Protein AF-L8GXM4-F1 (afdb_monomer)

Organism: Acanthamoeba castellanii (strain ATCC 30010 / Neff) (NCBI:txid1257118)

pLDDT: mean 74.17, std 19.23, range [35.44, 97.94]

Sequence (214 aa):
MSKREDEQHLASSVPEAAALYGDEQPDSLFYEEPRVNVHHIDDAARAAVQRHYLTLIEPYHGEASVLDLMSSWTSHLPDDLKVKRLVGVGMNEEELRANPLLTERRVLDLNQEQVELPFDNDSFDVVLCSVSVDYLTRPMGVFKEVHRLQQPMLPEKVIDIWLHISDRERVYLVGSYFHYTPGFAPPESLDISPHPGETDPMYVVQARKVPYCP

Radius of gyration: 21.16 Å; Cα contacts (8 Å, |Δi|>4): 257; chains: 1; bounding box: 55×52×53 Å

Solvent-accessible surface area (backbone atoms only — not comparable to full-atom values): 13646 Å² total; per-residue (Å²): 143,69,97,74,70,77,80,75,73,80,82,80,74,78,74,82,76,79,76,77,75,82,72,94,67,62,64,71,66,74,37,62,69,70,63,69,95,65,74,95,62,55,73,66,48,43,52,44,52,26,56,52,51,43,73,71,46,56,84,45,75,35,62,33,28,33,36,32,43,64,28,42,38,58,83,59,63,67,96,81,68,64,51,66,38,32,36,31,33,13,70,34,64,67,17,41,67,62,17,85,76,51,75,40,77,43,73,51,74,61,65,47,98,74,51,80,74,102,63,57,70,47,63,22,69,43,82,47,69,69,98,44,74,87,74,52,84,44,54,70,49,48,55,51,46,50,59,47,27,40,39,70,69,71,68,94,80,67,60,72,68,67,80,76,47,55,75,73,51,48,52,51,52,55,48,47,54,57,71,78,37,92,88,83,86,85,92,89,81,48,79,62,41,53,64,78,89,81,44,68,82,39,74,53,87,84,84,80,72,73,75,88,80,131

Nearest PDB structures (foldseek):
  8ys9-assembly1_A  TM=6.139E-01  e=3.234E-05  Rubellimicrobium thermophilum DSM 16684
  8ys9-assembly2_B  TM=5.666E-01  e=2.661E-05  Rubellimicrobium thermophilum DSM 16684
  3cc8-assembly1_A-2  TM=7.319E-01  e=7.811E-04  Bacillus cereus ATCC 10987
  2zzm-assembly1_A  TM=5.415E-01  e=1.164E-01  Methanocaldococcus jannaschii
  3g2g-assembly3_D  TM=5.406E-01  e=3.292E-01  Homo sapiens

Structure (mmCIF, N/CA/C/O backbone):
data_AF-L8GXM4-F1
#
_entry.id   AF-L8GXM4-F1
#
loop_
_atom_site.group_PDB
_atom_site.id
_atom_site.type_symbol
_atom_site.label_atom_id
_atom_site.label_alt_id
_atom_site.label_comp_id
_atom_site.label_asym_id
_atom_site.label_entity_id
_atom_site.label_seq_id
_atom_site.pdbx_PDB_ins_code
_atom_site.Cartn_x
_atom_site.Cartn_y
_atom_site.Cartn_z
_atom_site.occupancy
_atom_site.B_iso_or_equiv
_atom_site.auth_seq_id
_atom_site.auth_comp_id
_atom_site.auth_asym_id
_atom_site.auth_atom_id
_atom_site.pdbx_PDB_model_num
ATOM 1 N N . MET A 1 1 ? -5.095 -38.402 33.298 1.00 39.19 1 MET A N 1
ATOM 2 C CA . MET A 1 1 ? -3.729 -38.421 32.731 1.00 39.19 1 MET A CA 1
ATOM 3 C C . MET A 1 1 ? -3.890 -38.689 31.239 1.00 39.19 1 MET A C 1
ATOM 5 O O . MET A 1 1 ? -4.011 -39.836 30.855 1.00 39.19 1 MET A O 1
ATOM 9 N N . SER A 1 2 ? -4.395 -37.746 30.446 1.00 40.22 2 SER A N 1
ATOM 10 C CA . SER A 1 2 ? -3.873 -36.446 29.984 1.00 40.22 2 SER A CA 1
ATOM 11 C C . SER A 1 2 ? -3.433 -36.598 28.526 1.00 40.22 2 SER A C 1
ATOM 13 O O . SER A 1 2 ? -2.262 -36.764 28.231 1.00 40.22 2 SER A O 1
ATOM 15 N N . LYS A 1 3 ? -4.403 -36.519 27.607 1.00 36.28 3 LYS A N 1
ATOM 16 C CA . LYS A 1 3 ? -4.188 -36.335 26.159 1.00 36.28 3 LYS A CA 1
ATOM 17 C C . LYS A 1 3 ? -3.643 -34.923 25.830 1.00 36.28 3 LYS A C 1
ATOM 19 O O . LYS A 1 3 ? -3.989 -34.364 24.802 1.00 36.28 3 LYS A O 1
ATOM 24 N N . ARG A 1 4 ? -2.873 -34.309 26.739 1.00 41.22 4 ARG A N 1
ATOM 25 C CA . ARG A 1 4 ? -2.318 -32.947 26.603 1.00 41.22 4 ARG A CA 1
ATOM 26 C C . ARG A 1 4 ? -0.807 -32.924 26.350 1.00 41.22 4 ARG A C 1
ATOM 28 O O . ARG A 1 4 ? -0.244 -31.842 26.305 1.00 41.22 4 ARG A O 1
ATOM 35 N N . GLU A 1 5 ? -0.153 -34.075 26.208 1.00 39.84 5 GLU A N 1
ATOM 36 C CA . GLU A 1 5 ? 1.315 -34.131 26.089 1.00 39.84 5 GLU A CA 1
ATOM 37 C C . GLU A 1 5 ? 1.817 -34.315 24.644 1.00 39.84 5 GLU A C 1
ATOM 39 O O . GLU A 1 5 ? 2.971 -34.008 24.373 1.00 39.84 5 GLU A O 1
ATOM 44 N N . ASP A 1 6 ? 0.952 -34.675 23.687 1.00 38.19 6 ASP A N 1
ATOM 45 C CA . ASP A 1 6 ? 1.370 -34.918 22.292 1.00 38.19 6 ASP A CA 1
ATOM 46 C C . ASP A 1 6 ? 1.207 -33.707 21.346 1.00 38.19 6 ASP A C 1
ATOM 48 O O . ASP A 1 6 ? 1.707 -33.729 20.224 1.00 38.19 6 ASP A O 1
ATOM 52 N N . GLU A 1 7 ? 0.574 -32.611 21.780 1.00 36.31 7 GLU A N 1
ATOM 53 C CA . GLU A 1 7 ? 0.442 -31.379 20.969 1.00 36.31 7 GLU A CA 1
ATOM 54 C C . GLU A 1 7 ? 1.617 -30.399 21.147 1.00 36.31 7 GLU A C 1
ATOM 56 O O . GLU A 1 7 ? 1.680 -29.374 20.472 1.00 36.31 7 GLU A O 1
ATOM 61 N N . GLN A 1 8 ? 2.584 -30.711 22.017 1.00 41.41 8 GLN A N 1
ATOM 62 C CA . GLN A 1 8 ? 3.730 -29.836 22.297 1.00 41.41 8 GLN A CA 1
ATOM 63 C C . GLN A 1 8 ? 4.990 -30.142 21.476 1.00 41.41 8 GLN A C 1
ATOM 65 O O . GLN A 1 8 ? 5.961 -29.397 21.574 1.00 41.41 8 GLN A O 1
ATOM 70 N N . HIS A 1 9 ? 4.980 -31.176 20.626 1.00 36.66 9 HIS A N 1
ATOM 71 C CA . HIS A 1 9 ? 6.182 -31.608 19.901 1.00 36.66 9 HIS A CA 1
ATOM 72 C C . HIS A 1 9 ? 6.177 -31.380 18.380 1.00 36.66 9 HIS A C 1
ATOM 74 O O . HIS A 1 9 ? 7.153 -31.728 17.720 1.00 36.66 9 HIS A O 1
ATOM 80 N N . LEU A 1 10 ? 5.147 -30.735 17.818 1.00 35.44 10 LEU A N 1
ATOM 81 C CA . LEU A 1 10 ? 5.078 -30.408 16.381 1.00 35.44 10 LEU A CA 1
ATOM 82 C C . LEU A 1 10 ? 5.336 -28.919 16.069 1.00 35.44 10 LEU A C 1
ATOM 84 O O . LEU A 1 10 ? 5.093 -28.462 14.959 1.00 35.44 10 LEU A O 1
ATOM 88 N N . ALA A 1 11 ? 5.861 -28.158 17.033 1.00 38.44 11 ALA A N 1
ATOM 89 C CA . ALA A 1 11 ? 6.252 -26.756 16.851 1.00 38.44 11 ALA A CA 1
ATOM 90 C C . ALA A 1 11 ? 7.770 -26.560 16.634 1.00 38.44 11 ALA A C 1
ATOM 92 O O . ALA A 1 11 ? 8.256 -25.437 16.723 1.00 38.44 11 ALA A O 1
ATOM 93 N N . SER A 1 12 ? 8.540 -27.624 16.369 1.00 47.09 12 SER A N 1
ATOM 94 C CA . SER A 1 12 ? 10.011 -27.551 16.292 1.00 47.09 12 SER A CA 1
ATOM 95 C C . SER A 1 12 ? 10.602 -28.161 15.016 1.00 47.09 12 SER A C 1
ATOM 97 O O . SER A 1 12 ? 11.452 -29.048 15.074 1.00 47.09 12 SER A O 1
ATOM 99 N N . SER A 1 13 ? 10.157 -27.716 13.845 1.00 42.72 13 SER A N 1
ATOM 100 C CA . SER A 1 13 ? 10.947 -27.905 12.616 1.00 42.72 13 SER A CA 1
ATOM 101 C C . SER A 1 13 ? 10.529 -26.940 11.509 1.00 42.72 13 SER A C 1
ATOM 103 O O . SER A 1 13 ? 10.257 -27.339 10.382 1.00 42.72 13 SER A O 1
ATOM 105 N N . VAL A 1 14 ? 10.524 -25.641 11.815 1.00 35.97 14 VAL A N 1
ATOM 106 C CA . VAL A 1 14 ? 10.907 -24.683 10.773 1.00 35.97 14 VAL A CA 1
ATOM 107 C C . VAL A 1 14 ? 12.425 -24.827 10.666 1.00 35.97 14 VAL A C 1
ATOM 109 O O . VAL A 1 14 ? 13.100 -24.608 11.674 1.00 35.97 14 VAL A O 1
ATOM 112 N N . PRO A 1 15 ? 12.977 -25.288 9.53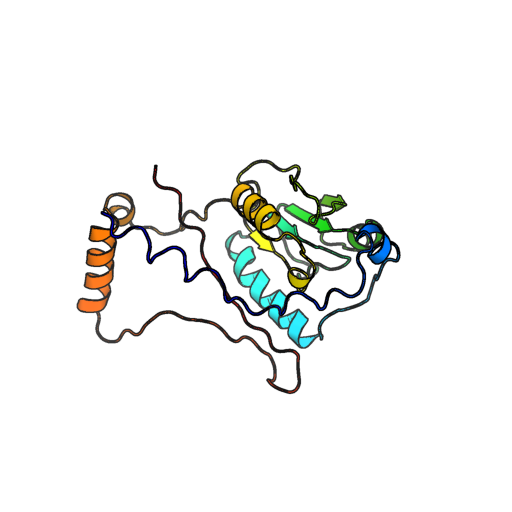0 1.00 36.88 15 PRO A N 1
ATOM 113 C CA . PRO A 1 15 ? 14.417 -25.362 9.367 1.00 36.88 15 PRO A CA 1
ATOM 114 C C . PRO A 1 15 ? 15.020 -23.988 9.632 1.00 36.88 15 PRO A C 1
ATOM 116 O O . PRO A 1 15 ? 14.421 -22.966 9.304 1.00 36.88 15 PRO A O 1
ATOM 119 N N . GLU A 1 16 ? 16.210 -24.005 10.212 1.00 39.69 16 GLU A N 1
ATOM 120 C CA . GLU A 1 16 ? 17.106 -22.902 10.560 1.00 39.69 16 GLU A CA 1
ATOM 121 C C . GLU A 1 16 ? 17.579 -22.109 9.315 1.00 39.69 16 GLU A C 1
ATOM 123 O O . GLU A 1 16 ? 18.751 -21.804 9.142 1.00 39.69 16 GLU A O 1
ATOM 128 N N . ALA A 1 17 ? 16.662 -21.783 8.403 1.00 36.25 17 ALA A N 1
ATOM 129 C CA . ALA A 1 17 ? 16.881 -20.955 7.223 1.00 36.25 17 ALA A CA 1
ATOM 130 C C . ALA A 1 17 ? 16.849 -19.449 7.553 1.0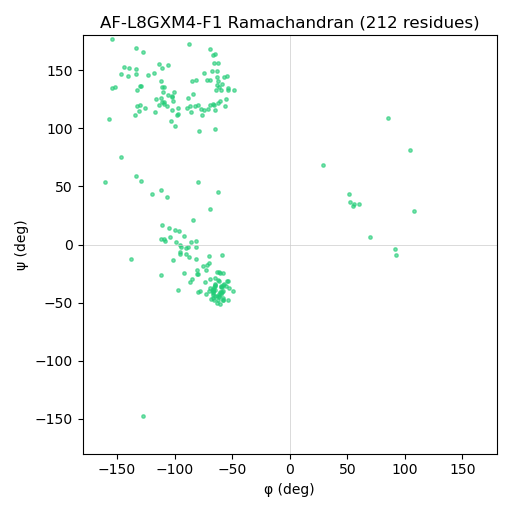0 36.25 17 ALA A C 1
ATOM 132 O O . ALA A 1 17 ? 16.981 -18.621 6.660 1.00 36.25 17 ALA A O 1
ATOM 133 N N . ALA A 1 18 ? 16.698 -19.088 8.833 1.00 39.88 18 ALA A N 1
ATOM 134 C CA . ALA A 1 18 ? 16.702 -17.707 9.318 1.00 39.88 18 ALA A CA 1
ATOM 135 C C . ALA A 1 18 ? 18.115 -17.150 9.608 1.00 39.88 18 ALA A C 1
ATOM 137 O O . ALA A 1 18 ? 18.239 -16.017 10.056 1.00 39.88 18 ALA A O 1
ATOM 138 N N . ALA A 1 19 ? 19.184 -17.917 9.362 1.00 38.88 19 ALA A N 1
ATOM 139 C CA . ALA A 1 19 ? 20.562 -17.544 9.705 1.00 38.88 19 ALA A CA 1
ATOM 140 C C . ALA A 1 19 ? 21.426 -17.148 8.489 1.00 38.88 19 ALA A C 1
ATOM 142 O O . ALA A 1 19 ? 22.601 -17.500 8.409 1.00 38.88 19 ALA A O 1
ATOM 143 N N . LEU A 1 20 ? 20.857 -16.398 7.543 1.00 40.94 20 LEU A N 1
ATOM 144 C CA . LEU A 1 20 ? 21.626 -15.638 6.547 1.00 40.94 20 LEU A CA 1
ATOM 145 C C . LEU A 1 20 ? 21.312 -14.140 6.665 1.00 40.94 20 LEU A C 1
ATOM 147 O O . LEU A 1 20 ? 21.122 -13.454 5.668 1.00 40.94 20 LEU A O 1
ATOM 151 N N . TYR A 1 21 ? 21.251 -13.628 7.895 1.00 47.50 21 TYR A N 1
ATOM 152 C CA . TYR A 1 21 ? 21.344 -12.190 8.133 1.00 47.50 21 TYR A CA 1
ATOM 153 C C . TYR A 1 21 ? 22.817 -11.789 8.041 1.00 47.50 21 TYR A C 1
ATOM 155 O O . TYR A 1 21 ? 23.602 -11.990 8.966 1.00 47.50 21 TYR A O 1
ATOM 163 N N . GLY A 1 22 ? 23.209 -11.288 6.872 1.00 45.66 22 GLY A N 1
ATOM 164 C CA . GLY A 1 22 ? 24.396 -10.458 6.753 1.00 45.66 22 GLY A CA 1
ATOM 165 C C . GLY A 1 22 ? 24.052 -9.063 7.263 1.00 45.66 22 GLY A C 1
ATOM 166 O O . GLY A 1 22 ? 23.226 -8.399 6.653 1.00 45.66 22 GLY A O 1
ATOM 167 N N . ASP A 1 23 ? 24.724 -8.661 8.341 1.00 51.78 23 ASP A N 1
ATOM 168 C CA . ASP A 1 23 ? 24.712 -7.343 8.997 1.00 51.78 23 ASP A CA 1
ATOM 169 C C . ASP A 1 23 ? 23.587 -7.090 10.027 1.00 51.78 23 ASP A C 1
ATOM 171 O O . ASP A 1 23 ? 22.421 -6.910 9.698 1.00 51.78 23 ASP A O 1
ATOM 175 N N . GLU A 1 24 ? 23.967 -7.034 11.311 1.00 59.75 24 GLU A N 1
ATOM 176 C CA . GLU A 1 24 ? 23.117 -6.636 12.455 1.00 59.75 24 GLU A CA 1
ATOM 177 C C . GLU A 1 24 ? 23.066 -5.102 12.633 1.00 59.75 24 GLU A C 1
ATOM 179 O O . GLU A 1 24 ? 22.823 -4.595 13.733 1.00 59.75 24 GLU A O 1
ATOM 184 N N . GLN A 1 25 ? 23.377 -4.331 11.587 1.00 65.81 25 GLN A N 1
ATOM 185 C CA . GLN A 1 25 ? 23.401 -2.875 11.700 1.00 65.81 25 GLN A CA 1
ATOM 186 C C . GLN A 1 25 ? 21.988 -2.285 11.743 1.00 65.81 25 GLN A C 1
ATOM 188 O O . GLN A 1 25 ? 21.084 -2.823 11.108 1.00 65.81 25 GLN A O 1
ATOM 193 N N . PRO A 1 26 ? 21.784 -1.168 12.470 1.00 74.56 26 PRO A N 1
ATOM 194 C CA . PRO A 1 26 ? 20.516 -0.450 12.453 1.00 74.56 26 PRO A CA 1
ATOM 195 C C . PRO A 1 26 ? 20.087 -0.089 11.028 1.00 74.56 26 PRO A C 1
ATOM 197 O O . PRO A 1 26 ? 20.879 0.485 10.278 1.00 74.56 26 PRO A O 1
ATOM 200 N N . ASP A 1 27 ? 18.815 -0.319 10.692 1.00 75.56 27 ASP A N 1
ATOM 201 C CA . ASP A 1 27 ? 18.253 0.002 9.372 1.00 75.56 27 ASP A CA 1
ATOM 202 C C . ASP A 1 27 ? 18.488 1.471 8.983 1.00 75.56 27 ASP A C 1
ATOM 204 O O . ASP A 1 27 ? 18.702 1.789 7.815 1.00 75.56 27 ASP A O 1
ATOM 208 N N . SER A 1 28 ? 18.524 2.378 9.967 1.00 75.38 28 SER A N 1
ATOM 209 C CA . SER A 1 28 ? 18.830 3.797 9.755 1.00 75.38 28 SER A CA 1
ATOM 210 C C . SER A 1 28 ? 20.155 4.042 9.026 1.00 75.38 28 SER A C 1
ATOM 212 O O . SER A 1 28 ? 20.263 5.030 8.311 1.00 75.38 28 SER A O 1
ATOM 214 N N . LEU A 1 29 ? 21.154 3.170 9.213 1.00 72.44 29 LEU A N 1
ATOM 215 C CA . LEU A 1 29 ? 22.441 3.257 8.517 1.00 72.44 29 LEU A CA 1
ATOM 216 C C . LEU A 1 29 ? 22.335 2.740 7.081 1.00 72.44 29 LEU A C 1
ATOM 218 O O . LEU A 1 29 ? 22.885 3.341 6.164 1.00 72.44 29 LEU A O 1
ATOM 222 N N . PHE A 1 30 ? 21.586 1.658 6.859 1.00 76.12 30 PHE A N 1
ATOM 223 C CA . PHE A 1 30 ? 21.373 1.116 5.516 1.00 76.12 30 PHE A CA 1
ATOM 224 C C . PHE A 1 30 ? 20.592 2.082 4.609 1.00 76.12 30 PHE A C 1
ATOM 226 O O . PHE A 1 30 ? 20.864 2.163 3.409 1.00 76.12 30 PHE A O 1
ATOM 233 N N . TYR A 1 31 ? 19.643 2.823 5.189 1.00 78.06 31 TYR A N 1
ATOM 234 C CA . TYR A 1 31 ? 18.805 3.806 4.498 1.00 78.06 31 TYR A CA 1
ATOM 235 C C . TYR A 1 31 ? 19.325 5.252 4.601 1.00 78.06 31 TYR A C 1
ATOM 237 O O . TYR A 1 31 ? 18.594 6.176 4.244 1.00 78.06 31 TYR A O 1
ATOM 245 N N . GLU A 1 32 ? 20.559 5.474 5.072 1.00 77.00 32 GLU A N 1
ATOM 246 C CA . GLU A 1 32 ? 21.156 6.817 5.163 1.00 77.00 32 GLU A CA 1
ATOM 247 C C . GLU A 1 32 ? 21.357 7.433 3.770 1.00 77.00 32 GLU A C 1
ATOM 249 O O . GLU A 1 32 ? 21.003 8.591 3.537 1.00 77.00 32 GLU A O 1
ATOM 254 N N . GLU A 1 33 ? 21.863 6.644 2.818 1.00 75.44 33 GLU A N 1
ATOM 255 C CA . GLU A 1 33 ? 22.046 7.085 1.436 1.00 75.44 33 GLU A CA 1
ATOM 256 C C . GLU A 1 33 ? 20.767 6.865 0.603 1.00 75.44 33 GLU A C 1
ATOM 258 O O . GLU A 1 33 ? 20.333 5.722 0.425 1.00 75.44 33 GLU A O 1
ATOM 263 N N . PRO A 1 34 ? 20.164 7.932 0.047 1.00 78.56 34 PRO A N 1
ATOM 264 C CA . PRO A 1 34 ? 18.942 7.833 -0.742 1.00 78.56 34 PRO A CA 1
ATOM 265 C C . PRO A 1 34 ? 19.199 7.194 -2.112 1.00 78.56 34 PRO A C 1
ATOM 267 O O . PRO A 1 34 ? 20.171 7.503 -2.804 1.00 78.56 34 PRO A O 1
ATOM 270 N N . ARG A 1 35 ? 18.262 6.366 -2.570 1.00 83.38 35 ARG A N 1
ATOM 271 C CA . ARG A 1 35 ? 18.300 5.650 -3.855 1.00 83.38 35 ARG A CA 1
ATOM 272 C C . ARG A 1 35 ? 17.231 6.162 -4.817 1.00 83.38 35 ARG A C 1
ATOM 274 O O . ARG A 1 35 ? 16.508 5.403 -5.461 1.00 83.38 35 ARG A O 1
ATOM 281 N N . VAL A 1 36 ? 17.134 7.483 -4.940 1.00 75.75 36 VAL A N 1
ATOM 282 C CA . VAL A 1 36 ? 16.208 8.131 -5.880 1.00 75.75 36 VAL A CA 1
ATOM 283 C C . VAL A 1 36 ? 16.549 7.721 -7.319 1.00 75.75 36 VAL A C 1
ATOM 285 O O . VAL A 1 36 ? 17.713 7.728 -7.714 1.00 75.75 36 VAL A O 1
ATOM 288 N N . ASN A 1 37 ? 15.528 7.397 -8.117 1.00 78.50 37 ASN A N 1
ATOM 289 C CA . ASN A 1 37 ? 15.628 6.863 -9.487 1.00 78.50 37 ASN A CA 1
ATOM 290 C C . ASN A 1 37 ? 16.163 5.427 -9.610 1.00 78.50 37 ASN A C 1
ATOM 292 O O . ASN A 1 37 ? 16.368 4.951 -10.727 1.00 78.50 37 ASN A O 1
ATOM 296 N N . VAL A 1 38 ? 16.370 4.715 -8.500 1.00 77.62 38 VAL A N 1
ATOM 297 C CA . VAL A 1 38 ? 16.695 3.286 -8.542 1.00 77.62 38 VAL A CA 1
ATOM 298 C C . VAL A 1 38 ? 15.400 2.482 -8.533 1.00 77.62 38 VAL A C 1
ATOM 300 O O . VAL A 1 38 ? 14.554 2.656 -7.658 1.00 77.62 38 VAL A O 1
ATOM 303 N N . HIS A 1 39 ? 15.244 1.599 -9.516 1.00 75.56 39 HIS A N 1
ATOM 304 C CA . HIS A 1 39 ? 14.158 0.625 -9.563 1.00 75.56 39 HIS A CA 1
ATOM 305 C C . HIS A 1 39 ? 14.663 -0.744 -9.107 1.00 75.56 39 HIS A C 1
ATOM 307 O O . HIS A 1 39 ? 15.691 -1.214 -9.588 1.00 75.56 39 HIS A O 1
ATOM 313 N N . HIS A 1 40 ? 13.928 -1.375 -8.190 1.00 79.88 40 HIS A N 1
ATOM 314 C CA . HIS A 1 40 ? 14.259 -2.697 -7.639 1.00 79.88 40 HIS A CA 1
ATOM 315 C C . HIS A 1 40 ? 13.651 -3.865 -8.425 1.00 79.88 40 HIS A C 1
ATOM 317 O O . HIS A 1 40 ? 13.986 -5.013 -8.161 1.00 79.88 40 HIS A O 1
ATOM 323 N N . ILE A 1 41 ? 12.777 -3.563 -9.385 1.00 79.38 41 ILE A N 1
ATOM 324 C CA . ILE A 1 41 ? 12.108 -4.513 -10.277 1.00 79.38 41 ILE A CA 1
ATOM 325 C C . ILE A 1 41 ? 12.059 -3.935 -11.692 1.00 79.38 41 ILE A C 1
ATOM 327 O O . ILE A 1 41 ? 12.033 -2.709 -11.860 1.00 79.38 41 ILE A O 1
ATOM 331 N N . ASP A 1 42 ? 12.041 -4.811 -12.698 1.00 79.25 42 ASP A N 1
ATOM 332 C CA . ASP A 1 42 ? 11.998 -4.414 -14.107 1.00 79.25 42 ASP A CA 1
ATOM 333 C C . ASP A 1 42 ? 10.695 -3.678 -14.498 1.00 79.25 42 ASP A C 1
ATOM 335 O O . ASP A 1 42 ? 9.684 -3.693 -13.788 1.00 79.25 42 ASP A O 1
ATOM 339 N N . ASP A 1 43 ? 10.700 -3.002 -15.649 1.00 82.50 43 ASP A N 1
ATOM 340 C CA . ASP A 1 43 ? 9.561 -2.193 -16.104 1.00 82.50 43 ASP A CA 1
ATOM 341 C C . ASP A 1 43 ? 8.279 -3.009 -16.344 1.00 82.50 43 ASP A C 1
ATOM 343 O O . ASP A 1 43 ? 7.171 -2.493 -16.153 1.00 82.50 43 ASP A O 1
ATOM 347 N N . ALA A 1 44 ? 8.396 -4.282 -16.729 1.00 77.69 44 ALA A N 1
ATOM 348 C CA . ALA A 1 44 ? 7.242 -5.147 -16.945 1.00 77.69 44 ALA A CA 1
ATOM 349 C C . ALA A 1 44 ? 6.598 -5.543 -15.608 1.00 77.69 44 ALA A C 1
ATOM 351 O O . ALA A 1 44 ? 5.369 -5.472 -15.476 1.00 77.69 44 ALA A O 1
ATOM 352 N N . ALA A 1 45 ? 7.414 -5.879 -14.606 1.00 75.94 45 ALA A N 1
ATOM 353 C CA . ALA A 1 45 ? 6.988 -6.135 -13.236 1.00 75.94 45 ALA A CA 1
ATOM 354 C C . ALA A 1 45 ? 6.332 -4.891 -12.620 1.00 75.94 45 ALA A C 1
ATOM 356 O O . ALA A 1 45 ? 5.234 -4.977 -12.067 1.00 75.94 45 ALA A O 1
ATOM 357 N N . ARG A 1 46 ? 6.924 -3.705 -12.814 1.00 86.12 46 ARG A N 1
ATOM 358 C CA . ARG A 1 46 ? 6.329 -2.428 -12.380 1.00 86.12 46 ARG A CA 1
ATOM 359 C C . ARG A 1 46 ? 4.956 -2.201 -13.002 1.00 86.12 46 ARG A C 1
ATOM 361 O O . ARG A 1 46 ? 4.014 -1.847 -12.298 1.00 86.12 46 ARG A O 1
ATOM 368 N N . ALA A 1 47 ? 4.820 -2.436 -14.307 1.00 85.44 47 ALA A N 1
ATOM 369 C CA . ALA A 1 47 ? 3.543 -2.294 -14.995 1.00 85.44 47 ALA A CA 1
ATOM 370 C C . ALA A 1 47 ? 2.496 -3.307 -14.496 1.00 85.44 47 ALA A C 1
ATOM 372 O O . ALA A 1 47 ? 1.305 -2.993 -14.459 1.00 85.44 47 ALA A O 1
ATOM 373 N N . ALA A 1 48 ? 2.913 -4.517 -14.111 1.00 82.25 48 ALA A N 1
ATOM 374 C CA . ALA A 1 48 ? 2.029 -5.525 -13.530 1.00 82.25 48 ALA A CA 1
ATOM 375 C C . ALA A 1 48 ? 1.530 -5.118 -12.134 1.00 82.25 48 ALA A C 1
ATOM 377 O O . ALA A 1 48 ? 0.320 -5.143 -11.903 1.00 82.25 48 ALA A O 1
ATOM 378 N N . VAL A 1 49 ? 2.431 -4.662 -11.254 1.00 86.12 49 VAL A N 1
ATOM 379 C CA . VAL A 1 49 ? 2.088 -4.127 -9.923 1.00 86.12 49 VAL A CA 1
ATOM 380 C C . VAL A 1 49 ? 1.122 -2.953 -10.053 1.00 86.12 49 VAL A C 1
ATOM 382 O O . VAL A 1 49 ? 0.061 -2.956 -9.431 1.00 86.12 49 VAL A O 1
ATOM 385 N N . GLN A 1 50 ? 1.424 -2.004 -10.941 1.00 91.88 50 GLN A N 1
ATOM 386 C CA . GLN A 1 50 ? 0.575 -0.840 -11.179 1.00 91.88 50 GLN A CA 1
ATOM 387 C C . GLN A 1 50 ? -0.842 -1.239 -11.611 1.00 91.88 50 GLN A C 1
ATOM 389 O O . GLN A 1 50 ? -1.822 -0.745 -11.056 1.00 91.88 50 GLN A O 1
ATOM 394 N N . ARG A 1 51 ? -0.973 -2.159 -12.581 1.00 89.19 51 ARG A N 1
ATOM 395 C CA . ARG A 1 51 ? -2.288 -2.663 -13.013 1.00 89.19 51 ARG A CA 1
ATOM 396 C C . ARG A 1 51 ? -3.041 -3.325 -11.865 1.00 89.19 51 ARG A C 1
ATOM 398 O O . ARG A 1 51 ? -4.241 -3.116 -11.742 1.00 89.19 51 ARG A O 1
ATOM 405 N N . HIS A 1 52 ? -2.357 -4.105 -11.031 1.00 85.62 52 HIS A N 1
ATOM 406 C CA . HIS A 1 52 ? -2.992 -4.762 -9.895 1.00 85.62 52 HIS A CA 1
ATOM 407 C C . HIS A 1 52 ? -3.484 -3.751 -8.852 1.00 85.62 52 HIS A C 1
ATOM 409 O O . HIS A 1 52 ? -4.646 -3.809 -8.453 1.00 85.62 52 HIS A O 1
ATOM 415 N N . TYR A 1 53 ? -2.655 -2.780 -8.467 1.00 91.25 53 TYR A N 1
ATOM 416 C CA . TYR A 1 53 ? -3.044 -1.736 -7.517 1.00 91.25 53 TYR A CA 1
ATOM 417 C C . TYR A 1 53 ? -4.236 -0.915 -8.001 1.00 91.25 53 TYR A C 1
ATOM 419 O O . TYR A 1 53 ? -5.124 -0.606 -7.206 1.00 91.25 53 TYR A O 1
ATOM 427 N N . LEU A 1 54 ? -4.330 -0.643 -9.305 1.00 89.69 54 LEU A N 1
ATOM 428 C CA . LEU A 1 54 ? -5.509 0.006 -9.876 1.00 89.69 54 LEU A CA 1
ATOM 429 C C . LEU A 1 54 ? -6.793 -0.793 -9.629 1.00 89.69 54 LEU A C 1
ATOM 431 O O . LEU A 1 54 ? -7.783 -0.202 -9.211 1.00 89.69 54 LEU A O 1
ATOM 435 N N . THR A 1 55 ? -6.774 -2.126 -9.746 1.00 86.94 55 THR A N 1
ATOM 436 C CA . THR A 1 55 ? -7.970 -2.944 -9.447 1.00 86.94 55 THR A CA 1
ATOM 437 C C . THR A 1 55 ? -8.453 -2.828 -7.998 1.00 86.94 55 THR A C 1
ATOM 439 O O . THR A 1 55 ? -9.627 -3.073 -7.723 1.00 86.94 55 THR A O 1
ATOM 442 N N . LEU A 1 56 ? -7.563 -2.447 -7.074 1.00 86.56 56 LEU A N 1
ATOM 443 C CA . LEU A 1 56 ? -7.882 -2.244 -5.660 1.00 86.56 56 LEU A CA 1
ATOM 444 C C . LEU A 1 56 ? -8.393 -0.824 -5.380 1.00 86.56 56 LEU A C 1
ATOM 446 O O . LEU A 1 56 ? -9.218 -0.642 -4.490 1.00 86.56 56 LEU A O 1
ATOM 450 N N . ILE A 1 57 ? -7.909 0.175 -6.124 1.00 90.44 57 ILE A N 1
ATOM 451 C CA . ILE A 1 57 ? -8.155 1.601 -5.856 1.00 90.44 57 ILE A CA 1
ATOM 452 C C . ILE A 1 57 ? -9.308 2.160 -6.701 1.00 90.44 57 ILE A C 1
ATOM 454 O O . ILE A 1 57 ? -10.109 2.948 -6.199 1.00 90.44 57 ILE A O 1
ATOM 458 N N . GLU A 1 58 ? -9.428 1.753 -7.966 1.00 88.38 58 GLU A N 1
ATOM 459 C CA . GLU A 1 58 ? -10.460 2.234 -8.898 1.00 88.38 58 GLU A CA 1
ATOM 460 C C . GLU A 1 58 ? -11.906 2.118 -8.377 1.00 88.38 58 GLU A C 1
ATOM 462 O O . GLU A 1 58 ? -12.672 3.057 -8.622 1.00 88.38 58 GLU A O 1
ATOM 467 N N . PRO A 1 59 ? -12.304 1.062 -7.629 1.00 88.31 59 PRO A N 1
ATOM 468 C CA . PRO A 1 59 ? -13.657 0.959 -7.073 1.00 88.31 59 PRO A CA 1
ATOM 469 C C . PRO A 1 59 ? -14.058 2.129 -6.165 1.00 88.31 59 PRO A C 1
ATOM 471 O O . PRO A 1 59 ? -15.235 2.441 -6.042 1.00 88.31 59 PRO A O 1
ATOM 474 N N . TYR A 1 60 ? -13.089 2.819 -5.563 1.00 86.81 60 TYR A N 1
ATOM 475 C CA . TYR A 1 60 ? -13.349 3.964 -4.692 1.00 86.81 60 TYR A CA 1
ATOM 476 C C . TYR A 1 60 ? -13.582 5.270 -5.459 1.00 86.81 60 TYR A C 1
ATOM 478 O O . TYR A 1 60 ? -13.827 6.302 -4.840 1.00 86.81 60 TYR A O 1
ATOM 486 N N . HIS A 1 61 ? -13.481 5.266 -6.793 1.00 89.56 61 HIS A N 1
ATOM 487 C CA . HIS A 1 61 ? -13.799 6.413 -7.652 1.00 89.56 61 HIS A CA 1
ATOM 488 C C . HIS A 1 61 ? -13.098 7.726 -7.255 1.00 89.56 61 HIS A C 1
ATOM 490 O O . HIS A 1 61 ? -13.664 8.810 -7.376 1.00 89.56 61 HIS A O 1
ATOM 496 N N . GLY A 1 62 ? -11.847 7.627 -6.800 1.00 90.38 62 GLY A N 1
ATOM 497 C CA . GLY A 1 62 ? -11.049 8.775 -6.369 1.00 90.38 62 GLY A CA 1
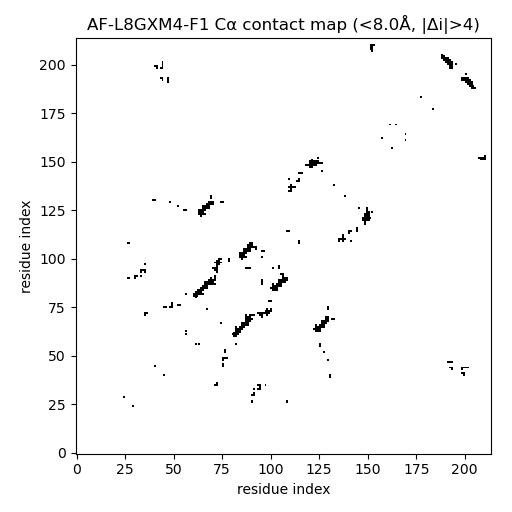ATOM 498 C C . GLY A 1 62 ? -11.154 9.121 -4.886 1.00 90.38 62 GLY A C 1
ATOM 499 O O . GLY A 1 62 ? -10.411 9.980 -4.425 1.00 90.38 62 GLY A O 1
ATOM 500 N N . GLU A 1 63 ? -11.999 8.430 -4.121 1.00 92.69 63 GLU A N 1
ATOM 501 C CA . GLU A 1 63 ? -12.238 8.719 -2.702 1.00 92.69 63 GLU A CA 1
ATOM 502 C C . GLU A 1 63 ? -11.388 7.870 -1.741 1.00 92.69 63 GLU A C 1
ATOM 504 O O . GLU A 1 63 ? -11.460 8.062 -0.526 1.00 92.69 63 GLU A O 1
ATOM 509 N N . ALA A 1 64 ? -10.550 6.967 -2.267 1.00 93.94 64 ALA A N 1
ATOM 510 C CA . ALA A 1 64 ? -9.720 6.084 -1.448 1.00 93.94 64 ALA A CA 1
ATOM 511 C C . ALA A 1 64 ? -8.707 6.863 -0.600 1.00 93.94 64 ALA A C 1
ATOM 513 O O . ALA A 1 64 ? -8.009 7.757 -1.090 1.00 93.94 64 ALA A O 1
ATOM 514 N N . SER A 1 65 ? -8.571 6.451 0.655 1.00 96.81 65 SER A N 1
ATOM 515 C CA . SER A 1 65 ? -7.436 6.763 1.518 1.00 96.81 65 SER A CA 1
ATOM 516 C C . SER A 1 65 ? -6.456 5.593 1.471 1.00 96.81 65 SER A C 1
ATOM 518 O O . SER A 1 65 ? -6.759 4.501 1.947 1.00 96.81 65 SER A O 1
ATOM 520 N N . VAL A 1 66 ? -5.284 5.810 0.883 1.00 97.06 66 VAL A N 1
ATOM 521 C CA . VAL A 1 66 ? -4.289 4.770 0.596 1.00 97.06 66 VAL A CA 1
ATOM 522 C C . VAL A 1 66 ? -3.054 4.957 1.477 1.00 97.06 66 VAL A C 1
ATOM 524 O O . VAL A 1 66 ? -2.556 6.075 1.630 1.00 97.06 66 VAL A O 1
ATOM 527 N N . LEU A 1 67 ? -2.559 3.861 2.046 1.00 97.31 67 LEU A N 1
ATOM 528 C CA . LEU A 1 67 ? -1.285 3.792 2.758 1.00 97.31 67 LEU A CA 1
ATOM 529 C C . LEU A 1 67 ? -0.293 2.980 1.926 1.00 97.31 67 LEU A C 1
ATOM 531 O O . LEU A 1 67 ? -0.549 1.815 1.656 1.00 97.31 67 LEU A O 1
ATOM 535 N N . ASP A 1 68 ? 0.832 3.573 1.551 1.00 96.38 68 ASP A N 1
ATOM 536 C CA . ASP A 1 68 ? 1.976 2.889 0.950 1.00 96.38 68 ASP A CA 1
ATOM 537 C C . ASP A 1 68 ? 3.028 2.643 2.038 1.00 96.38 68 ASP A C 1
ATOM 539 O O . ASP A 1 68 ? 3.706 3.566 2.507 1.00 96.38 68 ASP A O 1
ATOM 543 N N . LEU A 1 69 ? 3.085 1.404 2.523 1.00 92.62 69 LEU A N 1
ATOM 544 C CA . LEU A 1 69 ? 4.059 0.979 3.517 1.00 92.62 69 LEU A CA 1
ATOM 545 C C . LEU A 1 69 ? 5.379 0.662 2.847 1.00 92.62 69 LEU A C 1
ATOM 547 O O . LEU A 1 69 ? 5.418 0.023 1.799 1.00 92.62 69 LEU A O 1
ATOM 551 N N . MET A 1 70 ? 6.457 1.031 3.536 1.00 90.44 70 MET A N 1
ATOM 552 C CA . MET A 1 70 ? 7.818 0.835 3.044 1.00 90.44 70 MET A CA 1
ATOM 553 C C . MET A 1 70 ? 8.033 1.577 1.715 1.00 90.44 70 MET A C 1
ATOM 555 O O . MET A 1 70 ? 8.734 1.110 0.820 1.00 90.44 70 MET A O 1
ATOM 559 N N . SER A 1 71 ? 7.379 2.737 1.607 1.00 91.94 71 SER A N 1
ATOM 560 C CA . SER A 1 71 ? 7.404 3.633 0.461 1.00 91.94 71 SER A CA 1
ATOM 561 C C . SER A 1 71 ? 8.785 4.249 0.293 1.00 91.94 71 SER A C 1
ATOM 563 O O . SER A 1 71 ? 9.480 4.569 1.258 1.00 91.94 71 SER A O 1
ATOM 565 N N . SER A 1 72 ? 9.113 4.524 -0.963 1.00 90.50 72 SER A N 1
ATOM 566 C CA . SER A 1 72 ? 10.310 5.248 -1.378 1.00 90.50 72 SER A CA 1
ATOM 567 C C . SER A 1 72 ? 9.896 6.406 -2.303 1.00 90.50 72 SER A C 1
ATOM 569 O O . SER A 1 72 ? 8.805 6.971 -2.159 1.00 90.50 72 SER A O 1
ATOM 571 N N . TRP A 1 73 ? 10.746 6.747 -3.269 1.00 90.25 73 TRP A N 1
ATOM 572 C CA . TRP A 1 73 ? 10.555 7.787 -4.278 1.00 90.25 73 TRP A CA 1
ATOM 573 C C . TRP A 1 73 ? 9.479 7.454 -5.323 1.00 90.25 73 TRP A C 1
ATOM 575 O O . TRP A 1 73 ? 9.062 8.331 -6.076 1.00 90.25 73 TRP A O 1
ATOM 585 N N . THR A 1 74 ? 8.984 6.216 -5.353 1.00 91.25 74 THR A N 1
ATOM 586 C CA . THR A 1 74 ? 7.847 5.796 -6.177 1.00 91.25 74 THR A CA 1
ATOM 587 C C . THR A 1 74 ? 6.944 4.833 -5.408 1.00 91.25 74 THR A C 1
ATOM 589 O O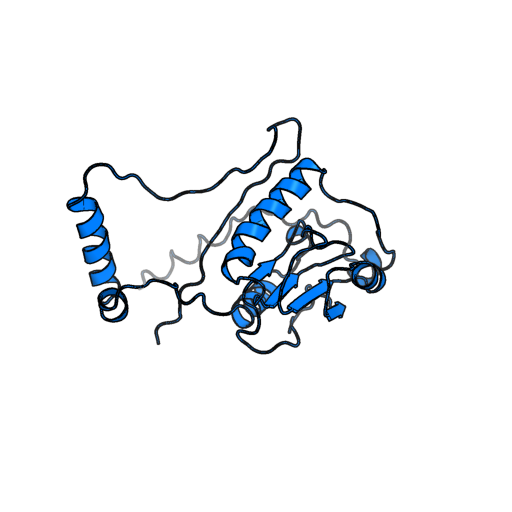 . THR A 1 74 ? 7.432 4.021 -4.627 1.00 91.25 74 THR A O 1
ATOM 592 N N . SER A 1 75 ? 5.635 4.919 -5.659 1.00 90.56 75 SER A N 1
ATOM 593 C CA . SER A 1 75 ? 4.610 4.011 -5.112 1.00 90.56 75 SER A CA 1
ATOM 594 C C . SER A 1 75 ? 4.113 2.986 -6.139 1.00 90.56 75 SER A C 1
ATOM 596 O O . SER A 1 75 ? 3.151 2.269 -5.882 1.00 90.56 75 SER A O 1
ATOM 598 N N . HIS A 1 76 ? 4.727 2.937 -7.331 1.00 90.19 76 HIS A N 1
ATOM 599 C CA . HIS A 1 76 ? 4.287 2.096 -8.457 1.00 90.19 76 HIS A CA 1
ATOM 600 C C . HIS A 1 76 ? 2.822 2.328 -8.877 1.00 90.19 76 HIS A C 1
ATOM 602 O O . HIS A 1 76 ? 2.122 1.408 -9.298 1.00 90.19 76 HIS A O 1
ATOM 608 N N . LEU A 1 77 ? 2.364 3.576 -8.773 1.00 92.12 77 LEU A N 1
ATOM 609 C CA . LEU A 1 77 ? 1.034 4.031 -9.175 1.00 92.12 77 LEU A CA 1
ATOM 610 C C . LEU A 1 77 ? 1.151 5.009 -10.358 1.00 92.12 77 LEU A C 1
ATOM 612 O O . LEU A 1 77 ? 2.200 5.639 -10.506 1.00 92.12 77 LEU A O 1
ATOM 616 N N . PRO A 1 78 ? 0.105 5.162 -11.194 1.00 90.88 78 PRO A N 1
ATOM 617 C CA . PRO A 1 78 ? 0.122 6.141 -12.278 1.00 90.88 78 PRO A CA 1
ATOM 618 C C . PRO A 1 78 ? 0.232 7.577 -11.758 1.00 90.88 78 PRO A C 1
ATOM 620 O O . PRO A 1 78 ? -0.404 7.929 -10.764 1.00 90.88 78 PRO A O 1
ATOM 623 N N . ASP A 1 79 ? 0.959 8.425 -12.487 1.00 87.25 79 ASP A N 1
ATOM 624 C CA . ASP A 1 79 ? 1.172 9.839 -12.137 1.00 87.25 79 ASP A CA 1
ATOM 625 C C . ASP A 1 79 ? -0.129 10.663 -12.062 1.00 87.25 79 ASP A C 1
ATOM 627 O O . ASP A 1 79 ? -0.195 11.693 -11.390 1.00 87.25 79 ASP A O 1
ATOM 631 N N . ASP A 1 80 ? -1.179 10.230 -12.763 1.00 87.44 80 ASP A N 1
ATOM 632 C CA . ASP A 1 80 ? -2.476 10.901 -12.841 1.00 87.44 80 ASP A CA 1
ATOM 633 C C . ASP A 1 80 ? -3.543 10.313 -11.904 1.00 87.44 80 ASP A C 1
ATOM 635 O O . ASP A 1 80 ? -4.677 10.814 -11.886 1.00 87.44 80 ASP A O 1
ATOM 639 N N . LEU A 1 81 ? -3.181 9.308 -11.094 1.00 91.06 81 LEU A N 1
ATOM 640 C CA . LEU A 1 81 ? -4.093 8.636 -10.177 1.00 91.06 81 LEU A CA 1
ATOM 641 C C . LEU A 1 81 ? -4.798 9.641 -9.257 1.00 91.06 81 LEU A C 1
ATOM 643 O O . LEU A 1 81 ? -4.186 10.516 -8.639 1.00 91.06 81 LEU A O 1
ATOM 647 N N . LYS A 1 82 ? -6.117 9.486 -9.141 1.00 91.69 82 LYS A N 1
ATOM 648 C CA . LYS A 1 82 ? -6.939 10.242 -8.197 1.00 91.69 82 LYS A CA 1
ATOM 649 C C . LYS A 1 82 ? -7.244 9.372 -6.994 1.00 91.69 82 LYS A C 1
ATOM 651 O O . LYS A 1 82 ? -7.800 8.290 -7.135 1.00 91.69 82 LYS A O 1
ATOM 656 N N . VAL A 1 83 ? -6.875 9.877 -5.827 1.00 94.31 83 VAL A N 1
ATOM 657 C CA . VAL A 1 83 ? -7.196 9.337 -4.507 1.00 94.31 83 VAL A CA 1
ATOM 658 C C . VAL A 1 83 ? -7.416 10.511 -3.565 1.00 94.31 83 VAL A C 1
ATOM 660 O O . VAL A 1 83 ? -6.845 11.588 -3.759 1.00 94.31 83 VAL A O 1
ATOM 663 N N . LYS A 1 84 ? -8.223 10.307 -2.528 1.00 95.62 84 LYS A N 1
ATOM 664 C CA . LYS A 1 84 ? -8.498 11.324 -1.513 1.00 95.62 84 LYS A CA 1
ATOM 665 C C . LYS A 1 84 ? -7.246 11.641 -0.708 1.00 95.62 84 LYS A C 1
ATOM 667 O O . LYS A 1 84 ? -7.007 12.791 -0.345 1.00 95.62 84 LYS A O 1
ATOM 672 N N . ARG A 1 85 ? -6.464 10.602 -0.411 1.00 96.25 85 ARG A N 1
ATOM 673 C CA . ARG A 1 85 ? -5.236 10.677 0.379 1.00 96.25 85 ARG A CA 1
ATOM 674 C C . ARG A 1 85 ? -4.321 9.520 -0.007 1.00 96.25 85 ARG A C 1
ATOM 676 O O . ARG A 1 85 ? -4.779 8.387 -0.077 1.00 96.25 85 ARG A O 1
ATOM 683 N N . LEU A 1 86 ? -3.037 9.801 -0.202 1.00 97.50 86 LEU A N 1
ATOM 684 C CA . LEU A 1 86 ? -1.974 8.798 -0.313 1.00 97.50 86 LEU A CA 1
ATOM 685 C C . LEU A 1 86 ? -0.875 9.124 0.696 1.00 97.50 86 LEU A C 1
ATOM 687 O O . LEU A 1 86 ? -0.271 10.200 0.632 1.00 97.50 86 LEU A O 1
ATOM 691 N N . VAL A 1 87 ? -0.647 8.217 1.638 1.00 97.94 87 VAL A N 1
ATOM 692 C CA . VAL A 1 87 ? 0.337 8.372 2.710 1.00 97.94 87 VAL A CA 1
ATOM 693 C C . VAL A 1 87 ? 1.466 7.384 2.493 1.00 97.94 87 VAL A C 1
ATOM 695 O O . VAL A 1 87 ? 1.201 6.194 2.400 1.00 97.94 87 VAL A O 1
ATOM 698 N N . GLY A 1 88 ? 2.706 7.863 2.450 1.00 97.00 88 GLY A N 1
ATOM 699 C CA . GLY A 1 88 ? 3.887 7.004 2.382 1.00 97.00 88 GLY A CA 1
ATOM 700 C C . GLY A 1 88 ? 4.569 6.907 3.741 1.00 97.00 88 GLY A C 1
ATOM 701 O O . GLY A 1 88 ? 4.876 7.937 4.353 1.00 97.00 88 GLY A O 1
ATOM 702 N N . VAL A 1 89 ? 4.815 5.681 4.201 1.00 96.38 89 VAL A N 1
ATOM 703 C CA . VAL A 1 89 ? 5.664 5.389 5.364 1.00 96.38 89 VAL A CA 1
ATOM 704 C C . VAL A 1 89 ? 6.944 4.744 4.860 1.00 96.38 89 VAL A C 1
ATOM 706 O O . VAL A 1 89 ? 6.869 3.714 4.204 1.00 96.38 89 VAL A O 1
ATOM 709 N N . GLY A 1 90 ? 8.102 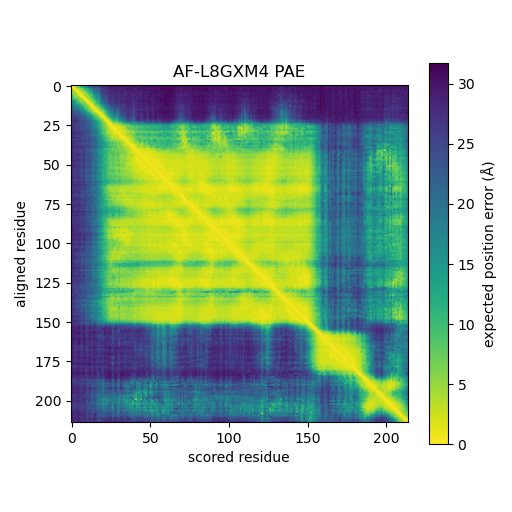5.317 5.166 1.00 92.62 90 GLY A N 1
ATOM 710 C CA . GLY A 1 90 ? 9.391 4.802 4.699 1.00 92.62 90 GLY A CA 1
ATOM 711 C C . GLY A 1 90 ? 10.545 5.195 5.611 1.00 92.62 90 GLY A C 1
ATOM 712 O O . GLY A 1 90 ? 10.356 5.929 6.579 1.00 92.62 90 GLY A O 1
ATOM 713 N N . MET A 1 91 ? 11.744 4.713 5.294 1.00 90.88 91 MET A N 1
ATOM 714 C CA . MET A 1 91 ? 12.942 4.930 6.116 1.00 90.88 91 MET A CA 1
ATOM 715 C C . MET A 1 91 ? 13.755 6.162 5.715 1.00 90.88 91 MET A C 1
ATOM 717 O O .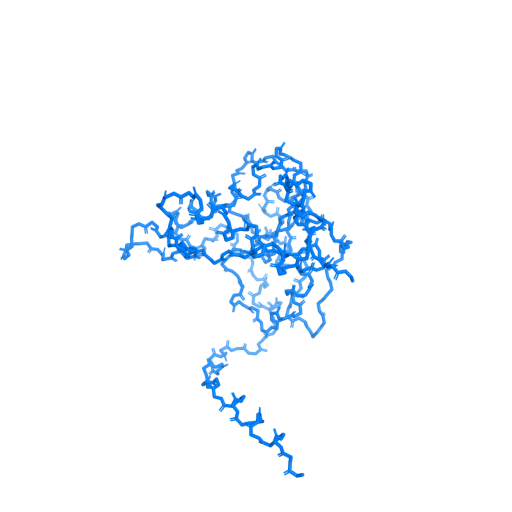 MET A 1 91 ? 14.452 6.728 6.553 1.00 90.88 91 MET A O 1
ATOM 721 N N . ASN A 1 92 ? 13.652 6.603 4.458 1.00 92.38 92 ASN A N 1
ATOM 722 C CA . ASN A 1 92 ? 14.453 7.702 3.929 1.00 92.38 92 ASN A CA 1
ATOM 723 C C . ASN A 1 92 ? 13.580 8.923 3.589 1.00 92.38 92 ASN A C 1
ATOM 725 O O . ASN A 1 92 ? 12.676 8.860 2.753 1.00 92.38 92 ASN A O 1
ATOM 729 N N . GLU A 1 93 ? 13.850 10.060 4.235 1.00 92.50 93 GLU A N 1
ATOM 730 C CA . GLU A 1 93 ? 13.062 11.284 4.041 1.00 92.50 93 GLU A CA 1
ATOM 731 C C . GLU A 1 93 ? 13.196 11.862 2.623 1.00 92.50 93 GLU A C 1
ATOM 733 O O . GLU A 1 93 ? 12.229 12.394 2.074 1.00 92.50 93 GLU A O 1
ATOM 738 N N . GLU A 1 94 ? 14.383 11.776 2.021 1.00 91.12 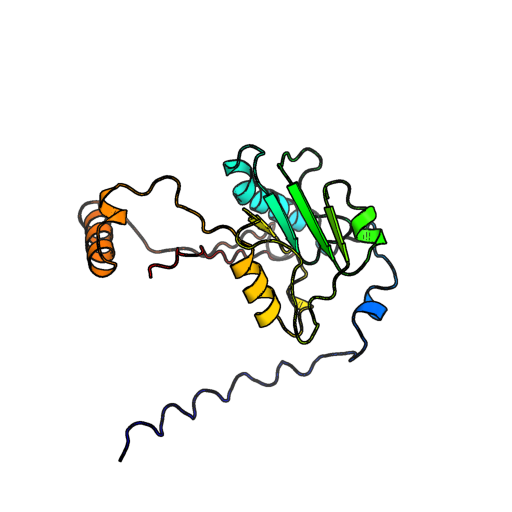94 GLU A N 1
ATOM 739 C CA . GLU A 1 94 ? 14.648 12.334 0.694 1.00 91.12 94 GLU A CA 1
ATOM 740 C C . GLU A 1 94 ? 13.934 11.546 -0.403 1.00 91.12 94 GLU A C 1
ATOM 742 O O . GLU A 1 94 ? 13.334 12.149 -1.294 1.00 91.12 94 GLU A O 1
ATOM 747 N N . GLU A 1 95 ? 13.907 10.218 -0.291 1.00 92.06 95 GLU A N 1
ATOM 748 C CA . GLU A 1 95 ? 13.118 9.354 -1.166 1.00 92.06 95 GLU A CA 1
ATOM 749 C C . GLU A 1 95 ? 11.628 9.674 -1.057 1.00 92.06 95 GLU A C 1
ATOM 751 O O . GLU A 1 95 ? 10.986 9.969 -2.064 1.00 92.06 95 GLU A O 1
ATOM 756 N N . LEU A 1 96 ? 11.077 9.728 0.160 1.00 94.62 96 LEU A N 1
ATOM 757 C CA . LEU A 1 96 ? 9.671 10.091 0.354 1.00 94.62 96 LEU A CA 1
ATOM 758 C C . LEU A 1 96 ? 9.362 11.478 -0.228 1.00 94.62 96 LEU A C 1
ATOM 760 O O . LEU A 1 96 ? 8.308 11.681 -0.833 1.00 94.62 96 LEU A O 1
ATOM 764 N N . ARG A 1 97 ? 10.269 12.451 -0.069 1.00 94.50 97 ARG A N 1
ATOM 765 C CA . ARG A 1 97 ? 10.121 13.801 -0.636 1.00 94.50 97 ARG A CA 1
ATOM 766 C C . ARG A 1 97 ? 10.128 13.787 -2.165 1.00 94.50 97 ARG A C 1
ATOM 768 O O . ARG A 1 97 ? 9.391 14.569 -2.761 1.00 94.50 97 ARG A O 1
ATOM 775 N N . ALA A 1 98 ? 10.917 12.910 -2.778 1.00 94.00 98 ALA A N 1
ATOM 776 C CA . ALA A 1 98 ? 10.996 12.755 -4.226 1.00 94.00 98 ALA A CA 1
ATOM 777 C C . ALA A 1 98 ? 9.750 12.092 -4.839 1.00 94.00 98 ALA A C 1
ATOM 779 O O . ALA A 1 98 ? 9.528 12.254 -6.036 1.00 94.00 98 ALA A O 1
ATOM 780 N N . ASN A 1 99 ? 8.917 11.406 -4.047 1.00 95.06 99 ASN A N 1
ATOM 781 C CA . ASN A 1 99 ? 7.678 10.800 -4.530 1.00 95.06 99 ASN A CA 1
ATOM 782 C C . ASN A 1 99 ? 6.575 11.860 -4.735 1.00 95.06 99 ASN A C 1
ATOM 784 O O . ASN A 1 99 ? 6.075 12.422 -3.748 1.00 95.06 99 ASN A O 1
ATOM 788 N N . PRO A 1 100 ? 6.167 12.146 -5.988 1.00 92.44 100 PRO A N 1
ATOM 789 C CA . PRO A 1 100 ? 5.220 13.217 -6.287 1.00 92.44 100 PRO A CA 1
ATOM 790 C C . PRO A 1 100 ? 3.771 12.857 -5.935 1.00 92.44 100 PRO A C 1
ATOM 792 O O . PRO A 1 100 ? 2.945 13.757 -5.794 1.00 92.44 100 PRO A O 1
ATOM 795 N N . LEU A 1 101 ? 3.459 11.567 -5.771 1.00 94.31 101 LEU A N 1
ATOM 796 C CA . LEU A 1 101 ? 2.101 11.091 -5.504 1.00 94.31 101 LEU A CA 1
ATOM 797 C C . LEU A 1 101 ? 1.708 11.227 -4.029 1.00 94.31 101 LEU A C 1
ATOM 799 O O . LEU A 1 101 ? 0.524 11.332 -3.706 1.00 94.31 101 LEU A O 1
ATOM 803 N N . LEU A 1 102 ? 2.688 11.232 -3.118 1.00 96.19 102 LEU A N 1
ATOM 804 C CA . LEU A 1 102 ? 2.417 11.259 -1.683 1.00 96.19 102 LEU A CA 1
ATOM 805 C C . LEU A 1 102 ? 1.826 12.604 -1.247 1.00 96.19 102 LEU A C 1
ATOM 807 O O . LEU A 1 102 ? 2.468 13.660 -1.313 1.00 96.19 102 LEU A O 1
ATOM 811 N N . THR A 1 103 ? 0.623 12.535 -0.689 1.00 96.12 103 THR A N 1
ATOM 812 C CA . THR A 1 103 ? -0.042 13.659 -0.016 1.00 96.12 103 THR A CA 1
ATOM 813 C C . THR A 1 103 ? 0.490 13.871 1.403 1.00 96.12 103 THR A C 1
ATOM 815 O O . THR A 1 103 ? 0.482 14.989 1.912 1.00 96.12 103 THR A O 1
ATOM 818 N N . GLU A 1 104 ? 1.016 12.816 2.027 1.00 96.38 104 GLU A N 1
ATOM 819 C CA . GLU A 1 104 ? 1.590 12.833 3.371 1.00 96.38 104 GLU A CA 1
ATOM 820 C C . GLU A 1 104 ? 2.753 11.842 3.456 1.00 96.38 104 GLU A C 1
ATOM 822 O O . GLU A 1 104 ? 2.754 10.804 2.795 1.00 96.38 104 GLU A O 1
ATOM 827 N N . ARG A 1 105 ? 3.762 12.180 4.261 1.00 96.56 105 ARG A N 1
ATOM 828 C CA . ARG A 1 105 ? 5.006 11.417 4.403 1.00 96.56 105 ARG A CA 1
ATOM 829 C C . ARG A 1 105 ? 5.285 11.181 5.881 1.00 96.56 105 ARG A C 1
ATOM 831 O O . ARG A 1 105 ? 5.136 12.105 6.691 1.00 96.56 105 ARG A O 1
ATOM 838 N N . ARG A 1 106 ? 5.685 9.964 6.235 1.00 95.88 106 ARG A N 1
ATOM 839 C CA . ARG A 1 106 ? 6.122 9.596 7.584 1.00 95.88 106 ARG A CA 1
ATOM 840 C C . ARG A 1 106 ? 7.417 8.806 7.492 1.00 95.88 106 ARG A C 1
ATOM 842 O O . ARG A 1 106 ? 7.449 7.743 6.884 1.00 95.88 106 ARG A O 1
ATOM 849 N N . VAL A 1 107 ? 8.466 9.345 8.103 1.00 94.62 107 VAL A N 1
ATOM 850 C CA . VAL A 1 107 ? 9.722 8.619 8.280 1.00 94.62 107 VAL A CA 1
ATOM 851 C C . VAL A 1 107 ? 9.588 7.792 9.549 1.00 94.62 107 VAL A C 1
ATOM 853 O O . VAL A 1 107 ? 9.413 8.367 10.625 1.00 94.62 107 VAL A O 1
ATOM 856 N N . LEU A 1 108 ? 9.585 6.467 9.425 1.00 91.62 108 LEU A N 1
ATOM 857 C CA . LEU A 1 108 ? 9.424 5.569 10.563 1.00 91.62 108 LEU A CA 1
ATOM 858 C C . LEU A 1 108 ? 10.115 4.234 10.310 1.00 91.62 108 LEU A C 1
ATOM 860 O O . LEU A 1 108 ? 9.923 3.619 9.264 1.00 91.62 108 LEU A O 1
ATOM 864 N N . ASP A 1 109 ? 10.825 3.767 11.332 1.00 90.38 109 ASP A N 1
ATOM 865 C CA . ASP A 1 109 ? 11.353 2.413 11.390 1.00 90.38 109 ASP A CA 1
ATOM 866 C C . ASP A 1 109 ? 10.295 1.413 11.871 1.00 90.38 109 ASP A C 1
ATOM 868 O O . ASP A 1 109 ? 9.760 1.517 12.976 1.00 90.38 109 ASP A O 1
ATOM 872 N N . LEU A 1 110 ? 9.987 0.445 11.006 1.00 89.00 110 LEU A N 1
ATOM 873 C CA . LEU A 1 110 ? 8.995 -0.605 11.237 1.00 89.00 110 LEU A CA 1
ATOM 874 C C . LEU A 1 110 ? 9.574 -1.841 11.950 1.00 89.00 110 LEU A C 1
ATOM 876 O O . LEU A 1 110 ? 8.801 -2.690 12.394 1.00 89.00 110 LEU A O 1
ATOM 880 N N . ASN A 1 111 ? 10.900 -1.939 12.088 1.00 86.94 111 ASN A N 1
ATOM 881 C CA . ASN A 1 111 ? 11.605 -3.058 12.722 1.00 86.94 111 ASN A CA 1
ATOM 882 C C . ASN A 1 111 ? 11.861 -2.857 14.227 1.00 86.94 111 ASN A C 1
ATOM 884 O O . ASN A 1 111 ? 12.505 -3.683 14.879 1.00 86.94 111 ASN A O 1
ATOM 888 N N . GLN A 1 112 ? 11.297 -1.798 14.807 1.00 84.75 112 GLN A N 1
ATOM 889 C CA . GLN A 1 112 ? 11.338 -1.523 16.241 1.00 84.75 112 GLN A CA 1
ATOM 890 C C . GLN A 1 112 ? 10.634 -2.620 17.065 1.00 84.75 112 GLN A C 1
ATOM 892 O O . GLN A 1 112 ? 9.737 -3.318 16.585 1.00 84.75 112 GLN A O 1
ATOM 897 N N . GLU A 1 113 ? 11.007 -2.770 18.346 1.00 78.50 113 GLU A N 1
ATOM 898 C CA . GLU A 1 113 ? 10.387 -3.769 19.237 1.00 78.50 113 GLU A CA 1
ATOM 899 C C . GLU A 1 113 ? 8.860 -3.618 19.323 1.00 78.50 113 GLU A C 1
ATOM 901 O O . GLU A 1 113 ? 8.137 -4.618 19.402 1.00 78.50 113 GLU A O 1
ATOM 906 N N . GLN A 1 114 ? 8.392 -2.369 19.289 1.00 80.56 114 GLN A N 1
ATOM 907 C CA . GLN A 1 114 ? 6.993 -1.970 19.215 1.00 80.56 114 GLN A CA 1
ATOM 908 C C . GLN A 1 114 ? 6.848 -0.945 18.094 1.00 80.56 114 GLN A C 1
ATOM 910 O O . GLN A 1 114 ? 7.465 0.117 18.136 1.00 80.56 114 GLN A O 1
ATOM 915 N N . VAL A 1 115 ? 6.026 -1.276 17.102 1.00 84.94 115 VAL A N 1
ATOM 916 C CA . VAL A 1 115 ? 5.663 -0.374 16.011 1.00 84.94 115 VAL A CA 1
ATOM 917 C C . VAL A 1 115 ? 4.264 0.169 16.276 1.00 84.94 115 VAL A C 1
ATOM 919 O O . VAL A 1 115 ? 3.329 -0.595 16.517 1.00 84.94 115 VAL A O 1
ATOM 922 N N . GLU A 1 116 ? 4.132 1.491 16.256 1.00 88.81 116 GLU A N 1
ATOM 923 C CA . GLU A 1 116 ? 2.854 2.191 16.344 1.00 88.81 116 GLU A CA 1
ATOM 924 C C . GLU A 1 116 ? 2.807 3.223 15.224 1.00 88.81 116 GLU A C 1
ATOM 926 O O . GLU A 1 116 ? 3.609 4.158 15.167 1.00 88.81 116 GLU A O 1
ATOM 931 N N . LEU A 1 117 ? 1.878 3.024 14.295 1.00 91.56 117 LEU A N 1
ATOM 932 C CA . LEU A 1 117 ? 1.655 3.960 13.211 1.00 91.56 117 LEU A CA 1
ATOM 933 C C . LEU A 1 117 ? 0.729 5.083 13.707 1.00 91.56 117 LEU A C 1
ATOM 935 O O . LEU A 1 117 ? -0.347 4.792 14.236 1.00 91.56 117 LEU A O 1
ATOM 939 N N . PRO A 1 118 ? 1.091 6.367 13.515 1.00 94.06 118 PRO A N 1
ATOM 940 C CA . PRO A 1 118 ? 0.388 7.511 14.098 1.00 94.06 118 PRO A CA 1
ATOM 941 C C . PRO A 1 118 ? -0.880 7.873 13.307 1.00 94.06 118 PRO A C 1
ATOM 943 O O . PRO A 1 118 ? -1.057 9.005 12.855 1.00 94.06 118 PRO A O 1
ATOM 946 N N . PHE A 1 119 ? -1.752 6.893 13.100 1.00 95.81 119 PHE A N 1
ATOM 947 C CA . PHE A 1 119 ? -3.014 7.036 12.392 1.00 95.81 119 PHE A CA 1
ATOM 948 C C . PHE A 1 119 ? -4.138 6.373 13.181 1.00 95.81 119 PHE A C 1
ATOM 950 O O . PHE A 1 119 ? -3.921 5.395 13.902 1.00 95.81 119 PHE A O 1
ATOM 957 N N . ASP A 1 120 ? -5.345 6.899 13.012 1.00 94.56 120 ASP A N 1
ATOM 958 C CA . ASP A 1 120 ? -6.536 6.360 13.653 1.00 94.56 120 ASP A CA 1
ATOM 959 C C . ASP A 1 120 ? -6.860 4.955 13.136 1.00 94.56 120 ASP A C 1
ATOM 961 O O . ASP A 1 120 ? -6.474 4.564 12.029 1.00 94.56 120 ASP A O 1
ATOM 965 N N . ASN A 1 121 ? -7.585 4.191 13.949 1.00 92.25 121 ASN A N 1
ATOM 966 C CA . ASN A 1 121 ? -8.117 2.901 13.522 1.00 92.25 121 ASN A CA 1
ATOM 967 C C . ASN A 1 121 ? -8.997 3.085 12.287 1.00 92.25 121 ASN A C 1
ATOM 969 O O . ASN A 1 121 ? -9.713 4.082 12.188 1.00 92.25 121 ASN A O 1
ATOM 973 N N . ASP A 1 122 ? -8.957 2.106 11.384 1.00 91.81 122 ASP A N 1
ATOM 974 C CA . ASP A 1 122 ? -9.784 2.100 10.183 1.00 91.81 122 ASP A CA 1
ATOM 975 C C . ASP A 1 122 ? -9.645 3.437 9.405 1.00 91.81 122 ASP A C 1
ATOM 977 O O . ASP A 1 122 ? -10.612 4.056 8.989 1.00 91.81 122 ASP A O 1
ATOM 981 N N . SER A 1 123 ? -8.437 3.971 9.241 1.00 94.56 123 SER A N 1
ATOM 982 C CA . SER A 1 123 ? -8.214 5.250 8.542 1.00 94.56 123 SER A CA 1
ATOM 983 C C . SER A 1 123 ? -7.853 5.096 7.062 1.00 94.56 123 SER A C 1
ATOM 985 O O . SER A 1 123 ? -7.781 6.102 6.350 1.00 94.56 123 SER A O 1
ATOM 987 N N . PHE A 1 124 ? -7.648 3.862 6.590 1.00 95.25 124 PHE A N 1
ATOM 988 C CA . PHE A 1 124 ? -7.244 3.563 5.217 1.00 95.25 124 PHE A CA 1
ATOM 989 C C . PHE A 1 124 ? -8.137 2.520 4.561 1.00 95.25 124 PHE A C 1
ATOM 991 O O . PHE A 1 124 ? -8.443 1.485 5.144 1.00 95.25 124 PHE A O 1
ATOM 998 N N . ASP A 1 125 ? -8.492 2.779 3.311 1.00 92.81 125 ASP A N 1
ATOM 999 C CA . ASP A 1 125 ? -9.255 1.887 2.447 1.00 92.81 125 ASP A CA 1
ATOM 1000 C C . ASP A 1 125 ? -8.360 0.792 1.850 1.00 92.81 125 ASP A C 1
ATOM 1002 O O . ASP A 1 125 ? -8.729 -0.384 1.798 1.00 92.81 125 ASP A O 1
ATOM 1006 N N . VAL A 1 126 ? -7.146 1.176 1.445 1.00 92.94 126 VAL A N 1
ATOM 1007 C CA . VAL A 1 126 ? -6.168 0.300 0.791 1.00 92.94 126 VAL A CA 1
ATOM 1008 C C . VAL A 1 126 ? -4.804 0.477 1.453 1.00 92.94 126 VAL A C 1
ATOM 1010 O O . VAL A 1 126 ? -4.347 1.602 1.655 1.00 92.94 126 VAL A O 1
ATOM 1013 N N . VAL A 1 127 ? -4.142 -0.637 1.770 1.00 93.12 127 VAL A N 1
ATOM 1014 C CA . VAL A 1 127 ? -2.748 -0.658 2.232 1.00 93.12 127 VAL A CA 1
ATOM 1015 C C . VAL A 1 127 ? -1.911 -1.407 1.199 1.00 93.12 127 VAL A C 1
ATOM 1017 O O . VAL A 1 127 ? -2.237 -2.537 0.841 1.00 93.12 127 VAL A O 1
ATOM 1020 N N . LEU A 1 128 ? -0.860 -0.759 0.711 1.00 93.06 128 LEU A N 1
ATOM 1021 C CA . LEU A 1 128 ? 0.072 -1.246 -0.297 1.00 93.06 128 LEU A CA 1
ATOM 1022 C C . LEU A 1 128 ? 1.437 -1.502 0.345 1.00 93.06 128 LEU A C 1
ATOM 1024 O O . LEU A 1 128 ? 1.795 -0.873 1.340 1.00 93.06 128 LEU A O 1
ATOM 1028 N N . CYS A 1 129 ? 2.187 -2.438 -0.225 1.00 87.94 129 CYS A N 1
ATOM 1029 C CA . CYS A 1 129 ? 3.573 -2.719 0.132 1.00 87.94 129 CYS A CA 1
ATOM 1030 C C . CYS A 1 129 ? 4.231 -3.399 -1.071 1.00 87.94 129 CYS A C 1
ATOM 1032 O O . CYS A 1 129 ? 3.935 -4.559 -1.366 1.00 87.94 129 CYS A O 1
ATOM 1034 N N . SER A 1 130 ? 5.115 -2.690 -1.768 1.00 82.56 130 SER A N 1
ATOM 1035 C CA . SER A 1 130 ? 5.749 -3.188 -2.994 1.00 82.56 130 SER A CA 1
ATOM 1036 C C . SER A 1 130 ? 7.200 -3.555 -2.729 1.00 82.56 130 SER A C 1
ATOM 1038 O O . SER A 1 130 ? 7.976 -2.671 -2.400 1.00 82.56 130 SER A O 1
ATOM 1040 N N . VAL A 1 131 ? 7.573 -4.823 -2.936 1.00 73.75 131 VAL A N 1
ATOM 1041 C CA . VAL A 1 131 ? 8.988 -5.264 -2.996 1.00 73.75 131 VAL A CA 1
ATOM 1042 C C . VAL A 1 131 ? 9.820 -4.881 -1.755 1.00 73.75 131 VAL A C 1
ATOM 1044 O O . VAL A 1 131 ? 11.006 -4.592 -1.864 1.00 73.75 131 VAL A O 1
ATOM 1047 N N . SER A 1 132 ? 9.182 -4.852 -0.582 1.00 79.19 132 SER A N 1
ATOM 1048 C CA . SER A 1 132 ? 9.840 -4.408 0.656 1.00 79.19 132 SER A CA 1
ATOM 1049 C C . SER A 1 132 ? 9.523 -5.271 1.878 1.00 79.19 132 SER A C 1
ATOM 1051 O O . SER A 1 132 ? 10.165 -5.142 2.911 1.00 79.19 132 SER A O 1
ATOM 1053 N N . VAL A 1 133 ? 8.532 -6.167 1.821 1.00 77.81 133 VAL A N 1
ATOM 1054 C CA . VAL A 1 133 ? 8.121 -6.934 3.016 1.00 77.81 133 VAL A CA 1
ATOM 1055 C C . VAL A 1 133 ? 9.231 -7.849 3.551 1.00 77.81 133 VAL A C 1
ATOM 1057 O O . VAL A 1 133 ? 9.240 -8.199 4.729 1.00 77.81 133 VAL A O 1
ATOM 1060 N N . ASP A 1 134 ? 10.166 -8.227 2.686 1.00 69.94 134 ASP A N 1
ATOM 1061 C CA . ASP A 1 134 ? 11.319 -9.075 2.955 1.00 69.94 134 ASP A CA 1
ATOM 1062 C C . ASP A 1 134 ? 12.390 -8.414 3.836 1.00 69.94 134 ASP A C 1
ATOM 1064 O O . ASP A 1 134 ? 13.189 -9.143 4.423 1.00 69.94 134 ASP A O 1
ATOM 1068 N N . TYR A 1 135 ? 12.376 -7.084 4.020 1.00 80.38 135 TYR A N 1
ATOM 1069 C CA . TYR A 1 135 ? 13.276 -6.423 4.982 1.00 80.38 135 TYR A CA 1
ATOM 1070 C C . TYR A 1 135 ? 12.762 -6.477 6.434 1.00 80.38 135 TYR A C 1
ATOM 1072 O O . TYR A 1 135 ? 13.504 -6.177 7.374 1.00 80.38 135 TYR A O 1
ATOM 1080 N N . LEU A 1 136 ? 11.497 -6.852 6.662 1.00 82.00 136 LEU A N 1
ATOM 1081 C CA . LEU A 1 136 ? 10.935 -6.865 8.010 1.00 82.00 136 LEU A CA 1
ATOM 1082 C C . LEU A 1 136 ? 11.530 -7.995 8.859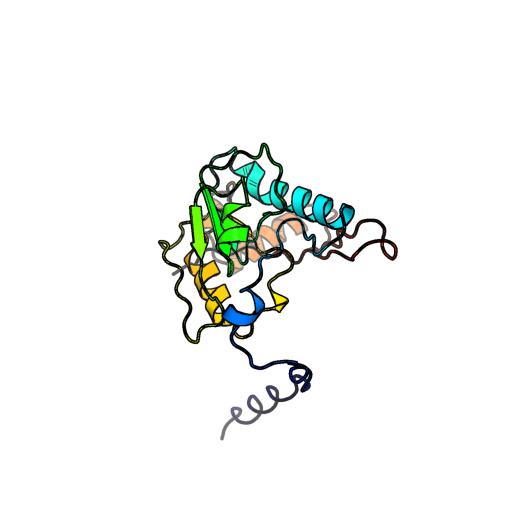 1.00 82.00 136 LEU A C 1
ATOM 1084 O O . LEU A 1 136 ? 11.267 -9.177 8.637 1.00 82.00 136 LEU A O 1
ATOM 1088 N N . THR A 1 137 ? 12.225 -7.627 9.930 1.00 83.62 137 THR A N 1
ATOM 1089 C CA . THR A 1 137 ? 12.715 -8.564 10.951 1.00 83.62 137 THR A CA 1
ATOM 1090 C C . THR A 1 137 ? 11.614 -8.936 11.951 1.00 83.62 137 THR A C 1
ATOM 1092 O O . THR A 1 137 ? 11.672 -9.986 12.597 1.00 83.62 137 THR A O 1
ATOM 1095 N N . ARG A 1 138 ? 10.572 -8.093 12.078 1.00 81.94 138 ARG A N 1
ATOM 1096 C CA . ARG A 1 138 ? 9.456 -8.259 13.034 1.00 81.94 138 ARG A CA 1
ATOM 1097 C C . ARG A 1 138 ? 8.070 -8.049 12.395 1.00 81.94 138 ARG A C 1
ATOM 1099 O O . ARG A 1 138 ? 7.282 -7.228 12.873 1.00 81.94 138 ARG A O 1
ATOM 1106 N N . PRO A 1 139 ? 7.692 -8.830 11.365 1.00 80.62 139 PRO A N 1
ATOM 1107 C CA . PRO A 1 139 ? 6.496 -8.564 10.560 1.00 80.62 139 PRO A CA 1
ATOM 1108 C C . PRO A 1 139 ? 5.185 -8.592 11.359 1.00 80.62 139 PRO A C 1
ATOM 1110 O O . PRO A 1 139 ? 4.267 -7.831 11.072 1.00 80.62 139 PRO A O 1
ATOM 1113 N N . MET A 1 140 ? 5.081 -9.405 12.414 1.00 83.25 140 MET A N 1
ATOM 1114 C CA . MET A 1 140 ? 3.826 -9.551 13.168 1.00 83.25 140 MET A CA 1
ATOM 1115 C C . MET A 1 140 ? 3.321 -8.240 13.793 1.00 83.25 140 MET A C 1
ATOM 1117 O O . MET A 1 140 ? 2.111 -8.023 13.846 1.00 83.25 140 MET A O 1
ATOM 1121 N N . GLY A 1 141 ? 4.226 -7.369 14.257 1.00 80.62 141 GLY A N 1
ATOM 1122 C CA . GLY A 1 141 ? 3.853 -6.056 14.795 1.00 80.62 141 GLY A CA 1
ATOM 1123 C C . GLY A 1 141 ? 3.281 -5.149 13.708 1.00 80.62 141 GLY A C 1
ATOM 1124 O O . GLY A 1 141 ? 2.203 -4.582 13.874 1.00 80.62 141 GLY A O 1
ATOM 1125 N N . VAL A 1 142 ? 3.952 -5.110 12.556 1.00 87.06 142 VAL A N 1
ATOM 1126 C CA . VAL A 1 142 ? 3.541 -4.318 11.390 1.00 87.06 142 VAL A CA 1
ATOM 1127 C C . VAL A 1 142 ? 2.180 -4.778 10.873 1.00 87.06 142 VAL A C 1
ATOM 1129 O O . VAL A 1 142 ? 1.279 -3.964 10.711 1.00 87.06 142 VAL A O 1
ATOM 1132 N N . PHE A 1 143 ? 1.973 -6.085 10.692 1.00 86.88 143 PHE A N 1
ATOM 1133 C CA . PHE A 1 143 ? 0.697 -6.628 10.211 1.00 86.88 143 PHE A CA 1
ATOM 1134 C C . PHE A 1 143 ? -0.459 -6.400 11.197 1.00 86.88 143 PHE A C 1
ATOM 1136 O O . PHE A 1 143 ? -1.607 -6.250 10.775 1.00 86.88 143 PHE A O 1
ATOM 1143 N N . LYS A 1 144 ? -0.180 -6.322 12.506 1.00 84.88 144 LYS A N 1
ATOM 1144 C CA . LYS A 1 144 ? -1.183 -5.934 13.507 1.00 84.88 144 LYS A CA 1
ATOM 1145 C C . LYS A 1 144 ? -1.609 -4.473 13.337 1.00 84.88 144 LYS A C 1
ATOM 1147 O O . LYS A 1 144 ? -2.803 -4.188 13.418 1.00 84.88 144 LYS A O 1
ATOM 1152 N N . GLU A 1 145 ? -0.665 -3.580 13.050 1.00 91.38 145 GLU A N 1
ATOM 1153 C CA . GLU A 1 145 ? -0.965 -2.186 12.720 1.00 91.38 145 GLU A CA 1
ATOM 1154 C C . GLU A 1 145 ? -1.713 -2.069 11.390 1.00 91.38 145 GLU A C 1
ATOM 1156 O O . GLU A 1 145 ? -2.739 -1.400 11.340 1.00 91.38 145 GLU A O 1
ATOM 1161 N N . VAL A 1 146 ? -1.310 -2.800 10.343 1.00 89.81 146 VAL A N 1
ATOM 1162 C CA . VAL A 1 146 ? -2.069 -2.861 9.077 1.00 89.81 146 VAL A CA 1
ATOM 1163 C C . VAL A 1 146 ? -3.517 -3.262 9.335 1.00 89.81 146 VAL A C 1
ATOM 1165 O O . VAL A 1 146 ? -4.441 -2.590 8.884 1.00 89.81 146 VAL A O 1
ATOM 1168 N N . HIS A 1 147 ? -3.730 -4.313 10.128 1.00 86.38 147 HIS A N 1
ATOM 1169 C CA . HIS A 1 147 ? -5.071 -4.745 10.496 1.00 86.38 147 HIS A CA 1
ATOM 1170 C C . HIS A 1 147 ? -5.851 -3.663 11.259 1.00 86.38 147 HIS A C 1
ATOM 1172 O O . HIS A 1 147 ? -7.049 -3.516 11.023 1.00 86.38 147 HIS A O 1
ATOM 1178 N N . ARG A 1 148 ? -5.211 -2.934 12.181 1.00 92.25 148 ARG A N 1
ATOM 1179 C CA . ARG A 1 148 ? -5.834 -1.849 12.958 1.00 92.25 148 ARG A CA 1
ATOM 1180 C C . ARG A 1 148 ? -6.223 -0.658 12.079 1.00 92.25 148 ARG A C 1
ATOM 1182 O O . 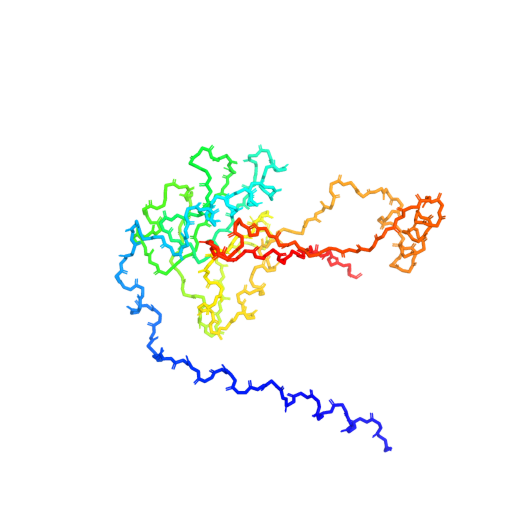ARG A 1 148 ? -7.252 -0.037 12.319 1.00 92.25 148 ARG A O 1
ATOM 1189 N N . LEU A 1 149 ? -5.392 -0.335 11.096 1.00 92.19 149 LEU A N 1
ATOM 1190 C CA . LEU A 1 149 ? -5.532 0.836 10.236 1.00 92.19 149 LEU A CA 1
ATOM 1191 C C . LEU A 1 149 ? -6.455 0.624 9.041 1.00 92.19 149 LEU A C 1
ATOM 1193 O O . LEU A 1 149 ? -7.055 1.582 8.557 1.00 92.19 149 LEU A O 1
ATOM 1197 N N . GLN A 1 150 ? -6.542 -0.604 8.538 1.00 87.56 150 GLN A N 1
ATOM 1198 C CA . GLN A 1 150 ? -7.327 -0.901 7.353 1.00 87.56 150 GLN A CA 1
ATOM 1199 C C . GLN A 1 150 ? -8.814 -1.015 7.693 1.00 87.56 150 GLN A C 1
ATOM 1201 O O . GLN A 1 150 ? -9.217 -1.921 8.433 1.00 87.56 150 GLN A O 1
ATOM 1206 N N . GLN A 1 151 ? -9.621 -0.154 7.070 1.00 84.06 151 GLN A N 1
ATOM 1207 C CA . GLN A 1 151 ? -11.077 -0.212 7.090 1.00 84.06 151 GLN A CA 1
ATOM 1208 C C . GLN A 1 151 ? -11.559 -1.638 6.779 1.00 84.06 151 GLN A C 1
ATOM 1210 O O . GLN A 1 151 ? -11.078 -2.270 5.829 1.00 84.06 151 GLN A O 1
ATOM 1215 N N . PRO A 1 152 ? -12.510 -2.191 7.552 1.00 67.62 152 PRO A N 1
ATOM 1216 C CA . PRO A 1 152 ? -13.160 -3.432 7.180 1.00 67.62 152 PRO A CA 1
ATOM 1217 C C . PRO A 1 152 ? -13.858 -3.209 5.839 1.00 67.62 152 PRO A C 1
ATOM 1219 O O . PRO A 1 152 ? -14.702 -2.323 5.720 1.00 67.62 152 PRO A O 1
ATOM 1222 N N . MET A 1 153 ? -13.537 -4.016 4.826 1.00 60.34 153 MET A N 1
ATOM 1223 C CA . MET A 1 153 ? -14.295 -3.975 3.580 1.00 60.34 153 MET A CA 1
ATOM 1224 C C . MET A 1 153 ? -15.727 -4.432 3.873 1.00 60.34 153 MET A C 1
ATOM 1226 O O . MET A 1 153 ? -15.998 -5.629 3.975 1.00 60.34 153 MET A O 1
ATOM 1230 N N . LEU A 1 154 ? -16.653 -3.485 4.028 1.00 50.06 154 LEU A N 1
ATOM 1231 C CA . LEU A 1 154 ? -18.077 -3.780 3.963 1.00 50.06 154 LEU A CA 1
ATOM 1232 C C . LEU A 1 154 ? -18.345 -4.229 2.525 1.00 50.06 154 LEU A C 1
ATOM 1234 O O . LEU A 1 154 ? -18.109 -3.444 1.605 1.00 50.06 154 LEU A O 1
ATOM 1238 N N . PRO A 1 155 ? -18.765 -5.481 2.273 1.00 45.84 155 PRO A N 1
ATOM 1239 C CA . PRO A 1 155 ? -18.943 -5.911 0.900 1.00 45.84 155 PRO A CA 1
ATOM 1240 C C . PRO A 1 155 ? -20.107 -5.107 0.317 1.00 45.84 155 PRO A C 1
ATOM 1242 O O . PRO A 1 155 ? -21.224 -5.173 0.826 1.00 45.84 155 PRO A O 1
ATOM 1245 N N . GLU A 1 156 ? -19.852 -4.353 -0.753 1.00 47.34 156 GLU A N 1
ATOM 1246 C CA . GLU A 1 156 ? -20.814 -3.423 -1.371 1.00 47.34 156 GLU A CA 1
ATOM 1247 C C . GLU A 1 156 ? -22.111 -4.091 -1.855 1.00 47.34 156 GLU A C 1
ATOM 1249 O O . GLU A 1 156 ? -23.076 -3.420 -2.222 1.00 47.34 156 GLU A O 1
ATOM 1254 N N . LYS A 1 157 ? -22.178 -5.427 -1.847 1.00 46.12 157 LYS A N 1
ATOM 1255 C CA . LYS A 1 157 ? -23.391 -6.163 -2.188 1.00 46.12 157 LYS A CA 1
ATOM 1256 C C . LYS A 1 157 ? -23.523 -7.459 -1.400 1.00 46.12 157 LYS A C 1
ATOM 1258 O O . LYS A 1 157 ? -23.347 -8.558 -1.919 1.00 46.12 157 LYS A O 1
ATOM 1263 N N . VAL A 1 158 ? -23.881 -7.321 -0.132 1.00 55.66 158 VAL A N 1
ATOM 1264 C CA . VAL A 1 158 ? -24.390 -8.433 0.669 1.00 55.66 158 VAL A CA 1
ATOM 1265 C C . VAL A 1 158 ? -25.914 -8.373 0.650 1.00 55.66 158 VAL A C 1
ATOM 1267 O O . VAL A 1 158 ? -26.504 -7.392 1.092 1.00 55.66 158 VAL A O 1
ATOM 1270 N N . ILE A 1 159 ? -26.565 -9.400 0.100 1.00 59.50 159 ILE A N 1
ATOM 1271 C CA . ILE A 1 159 ? -28.029 -9.506 0.155 1.00 59.50 159 ILE A CA 1
ATOM 1272 C C . ILE A 1 159 ? -28.480 -9.618 1.616 1.00 59.50 159 ILE A C 1
ATOM 1274 O O . ILE A 1 159 ? -27.840 -10.309 2.401 1.00 59.50 159 ILE A O 1
ATOM 1278 N N . ASP A 1 160 ? -29.586 -8.970 1.970 1.00 62.59 160 ASP A N 1
ATOM 1279 C CA . ASP A 1 160 ? -30.046 -8.801 3.359 1.00 62.59 160 ASP A CA 1
ATOM 1280 C C . ASP A 1 160 ? -30.072 -10.109 4.174 1.00 62.59 160 ASP A C 1
ATOM 1282 O O . ASP A 1 160 ? -29.612 -10.159 5.314 1.00 62.59 160 ASP A O 1
ATOM 1286 N N . ILE A 1 161 ? -30.491 -11.217 3.552 1.00 74.81 161 ILE A N 1
ATOM 1287 C CA . ILE A 1 161 ? -30.498 -12.543 4.187 1.00 74.81 161 ILE A CA 1
ATOM 1288 C C . ILE A 1 161 ? -29.113 -12.984 4.689 1.00 74.81 161 ILE A C 1
ATOM 1290 O O . ILE A 1 161 ? -29.020 -13.621 5.729 1.00 74.81 161 ILE A O 1
ATOM 1294 N N . TRP A 1 162 ? -28.023 -12.619 4.013 1.00 81.75 162 TRP A N 1
ATOM 1295 C CA . TRP A 1 162 ? -26.660 -13.021 4.383 1.00 81.75 162 TRP A CA 1
ATOM 1296 C C . TRP A 1 162 ? -26.171 -12.365 5.681 1.00 81.75 162 TRP A C 1
ATOM 1298 O O . TRP A 1 162 ? -25.374 -12.955 6.418 1.00 81.75 162 TRP A O 1
ATOM 1308 N N . LEU A 1 163 ? -26.660 -11.160 5.982 1.00 70.69 163 LEU A N 1
ATOM 1309 C CA . LEU A 1 163 ? -26.343 -10.447 7.221 1.00 70.69 163 LEU A CA 1
ATOM 1310 C C . LEU A 1 163 ? -27.046 -11.064 8.440 1.00 70.69 163 LEU A C 1
ATOM 1312 O O . LEU A 1 163 ? -26.563 -10.908 9.556 1.00 70.69 163 LEU A O 1
ATOM 1316 N N . HIS A 1 164 ? -28.136 -11.805 8.223 1.00 76.44 164 HIS A N 1
ATOM 1317 C CA . HIS A 1 164 ? -29.032 -12.292 9.277 1.00 76.44 164 HIS A CA 1
ATOM 1318 C C . HIS A 1 164 ? -28.961 -13.806 9.530 1.00 76.44 164 HIS A C 1
ATOM 1320 O O . HIS A 1 164 ? -29.741 -14.327 10.325 1.00 76.44 164 HIS A O 1
ATOM 1326 N N . ILE A 1 165 ? -28.046 -14.516 8.869 1.00 79.88 165 ILE A N 1
ATOM 1327 C CA . ILE A 1 165 ? -27.871 -15.965 9.016 1.00 79.88 165 ILE A CA 1
ATOM 1328 C C . ILE A 1 165 ? -26.481 -16.307 9.566 1.00 79.88 165 ILE A C 1
ATOM 1330 O O . ILE A 1 165 ? -25.496 -15.618 9.290 1.00 79.88 165 ILE A O 1
ATOM 1334 N N . SER A 1 166 ? -26.405 -17.383 10.345 1.00 72.69 166 SER A N 1
ATOM 1335 C CA . SER A 1 166 ? -25.173 -17.906 10.946 1.00 72.69 166 SER A CA 1
ATOM 1336 C C . SER A 1 166 ? -24.197 -18.445 9.900 1.00 72.69 166 SER A C 1
ATOM 1338 O O . SER A 1 166 ? -24.585 -18.787 8.784 1.00 72.69 166 SER A O 1
ATOM 1340 N N . ASP A 1 167 ? -22.930 -18.631 10.268 1.00 56.88 167 ASP A N 1
ATOM 1341 C CA . ASP A 1 167 ? -21.924 -19.189 9.352 1.00 56.88 167 ASP A CA 1
ATOM 1342 C C . ASP A 1 167 ? -22.305 -20.577 8.822 1.00 56.88 167 ASP A C 1
ATOM 1344 O O . ASP A 1 167 ? -22.091 -20.878 7.647 1.00 56.88 167 ASP A O 1
ATOM 1348 N N . ARG A 1 168 ? -22.964 -21.404 9.645 1.00 65.38 168 ARG A N 1
ATOM 1349 C CA . ARG A 1 168 ? -23.482 -22.707 9.206 1.00 65.38 168 ARG A CA 1
ATOM 1350 C C . ARG A 1 168 ? -24.575 -22.550 8.147 1.00 65.38 168 ARG A C 1
ATOM 1352 O O . ARG A 1 168 ? -24.615 -23.309 7.184 1.00 65.38 168 ARG A O 1
ATOM 1359 N N . GLU A 1 169 ? -25.446 -21.560 8.301 1.00 68.50 169 GLU A N 1
ATOM 1360 C CA . GLU A 1 169 ? -26.502 -21.239 7.338 1.00 68.50 169 GLU A CA 1
ATOM 1361 C C . GLU A 1 169 ? -25.960 -20.572 6.072 1.00 68.50 169 GLU A C 1
ATOM 1363 O O . GLU A 1 169 ? -26.465 -20.858 4.991 1.00 68.50 169 GLU A O 1
ATOM 1368 N N . ARG A 1 170 ? -24.887 -19.777 6.161 1.00 76.19 170 ARG A N 1
ATOM 1369 C CA . ARG A 1 170 ? -24.166 -19.254 4.989 1.00 76.19 170 ARG A CA 1
ATOM 1370 C C . ARG A 1 170 ? -23.578 -20.385 4.156 1.00 76.19 170 ARG A C 1
ATOM 1372 O O . ARG A 1 170 ? -23.726 -20.368 2.939 1.00 76.19 170 ARG A O 1
ATOM 1379 N N . VAL A 1 171 ? -22.991 -21.404 4.789 1.00 67.88 171 VAL A N 1
ATOM 1380 C CA . VAL A 1 171 ? -22.506 -22.608 4.089 1.00 67.88 171 VAL A CA 1
ATOM 1381 C C . VAL A 1 171 ? -23.651 -23.323 3.365 1.00 67.88 171 VAL A C 1
ATOM 1383 O O . VAL A 1 171 ? -23.488 -23.705 2.208 1.00 67.88 171 VAL A O 1
ATOM 1386 N N . TYR A 1 172 ? -24.825 -23.457 3.992 1.00 69.56 172 TYR A N 1
ATOM 1387 C CA . TYR A 1 172 ? -25.998 -24.030 3.320 1.00 69.56 172 TYR A CA 1
ATOM 1388 C C . TYR A 1 172 ? -26.527 -23.145 2.186 1.00 69.56 172 TYR A C 1
ATOM 1390 O O . TYR A 1 172 ? -26.877 -23.668 1.131 1.00 69.56 172 TYR A O 1
ATOM 1398 N N . LEU A 1 173 ? -26.550 -21.823 2.366 1.00 80.69 173 LEU A N 1
ATOM 1399 C CA . LEU A 1 173 ? -26.985 -20.864 1.353 1.00 80.69 173 LEU A CA 1
ATOM 1400 C C . LEU A 1 173 ? -26.062 -20.901 0.125 1.00 80.69 173 LEU A C 1
ATOM 1402 O O . LEU A 1 173 ? -26.532 -21.094 -0.994 1.00 80.69 173 LEU A O 1
ATOM 1406 N N . VAL A 1 174 ? -24.747 -20.818 0.331 1.00 72.38 174 VAL A N 1
ATOM 1407 C CA . VAL A 1 174 ? -23.737 -20.918 -0.736 1.00 72.38 174 VAL A CA 1
ATOM 1408 C C . VAL A 1 174 ? -23.768 -22.298 -1.395 1.00 72.38 174 VAL A C 1
ATOM 1410 O O . VAL A 1 174 ? -23.775 -22.397 -2.621 1.00 72.38 174 VAL A O 1
ATOM 1413 N N . GLY A 1 175 ? -23.859 -23.367 -0.599 1.00 64.88 175 GLY A N 1
ATOM 1414 C CA . GLY A 1 175 ? -24.015 -24.733 -1.096 1.00 64.88 175 GLY A CA 1
ATOM 1415 C C . GLY A 1 175 ? -25.272 -24.906 -1.948 1.00 64.88 175 GLY A C 1
ATOM 1416 O O . GLY A 1 175 ? -25.226 -25.596 -2.962 1.00 64.88 175 GLY A O 1
ATOM 1417 N N . SER A 1 176 ? -26.371 -24.228 -1.604 1.00 70.75 176 SER A N 1
ATOM 1418 C CA . SER A 1 176 ? -27.595 -24.243 -2.408 1.00 70.75 176 SER A CA 1
ATOM 1419 C C . SER A 1 176 ? -27.404 -23.550 -3.762 1.00 70.75 176 SER A C 1
ATOM 1421 O O . SER A 1 176 ? -27.860 -24.078 -4.772 1.00 70.75 176 SER A O 1
ATOM 1423 N N . TYR A 1 177 ? -26.658 -22.442 -3.828 1.00 79.25 177 TYR A N 1
ATOM 1424 C CA . TYR A 1 177 ? -26.357 -21.767 -5.095 1.00 79.25 177 TYR A CA 1
ATOM 1425 C C . TYR A 1 177 ? -25.570 -22.665 -6.050 1.00 79.25 177 TYR A C 1
ATOM 1427 O O . TYR A 1 177 ? -25.937 -22.779 -7.218 1.00 79.25 177 TYR A O 1
ATOM 1435 N N . PHE A 1 178 ? -24.541 -23.353 -5.547 1.00 56.56 178 PHE A N 1
ATOM 1436 C CA . PHE A 1 178 ? -23.762 -24.315 -6.331 1.00 56.56 178 PHE A CA 1
ATOM 1437 C C . PHE A 1 178 ? -24.551 -25.580 -6.681 1.00 56.56 178 PHE A C 1
ATOM 1439 O O . PHE A 1 178 ? -24.414 -26.104 -7.779 1.00 56.56 178 PHE A O 1
ATOM 1446 N N . HIS A 1 179 ? -25.396 -26.073 -5.776 1.00 61.34 179 HIS A N 1
ATOM 1447 C CA . HIS A 1 179 ? -26.217 -27.261 -6.012 1.00 61.34 179 HIS A CA 1
ATOM 1448 C C . HIS A 1 179 ? -27.274 -27.033 -7.100 1.00 61.34 179 HIS A C 1
ATOM 1450 O O . HIS A 1 179 ? -27.496 -27.902 -7.941 1.00 61.34 179 HIS A O 1
ATOM 1456 N N . TYR A 1 180 ? -27.918 -25.863 -7.091 1.00 68.44 180 TYR A N 1
ATOM 1457 C CA . TYR A 1 180 ? -28.985 -25.526 -8.034 1.00 68.44 180 TYR A CA 1
ATOM 1458 C C . TYR A 1 180 ? -28.491 -24.855 -9.318 1.00 68.44 180 TYR A C 1
ATOM 1460 O O . TYR A 1 180 ? -29.295 -24.614 -10.219 1.00 68.44 180 TYR A O 1
ATOM 1468 N N . THR A 1 181 ? -27.188 -24.596 -9.440 1.00 55.59 181 THR A N 1
ATOM 1469 C CA . THR A 1 181 ? -26.597 -24.033 -10.655 1.00 55.59 181 THR A CA 1
ATOM 1470 C C . THR A 1 181 ? -25.607 -25.025 -11.267 1.00 55.59 181 THR A C 1
ATOM 1472 O O . THR A 1 181 ? -24.565 -25.298 -10.672 1.00 55.59 181 THR A O 1
ATOM 1475 N N . PRO A 1 182 ? -25.883 -25.573 -12.460 1.00 49.94 182 PRO A N 1
ATOM 1476 C CA . PRO A 1 182 ? -24.952 -26.483 -13.118 1.00 49.94 182 PRO A CA 1
ATOM 1477 C C . PRO A 1 182 ? -23.628 -25.783 -13.485 1.00 49.94 182 PRO A C 1
ATOM 1479 O O . PRO A 1 182 ? -23.661 -24.727 -14.111 1.00 49.94 182 PRO A O 1
ATOM 1482 N N . GLY A 1 183 ? -22.474 -26.403 -13.186 1.00 50.72 183 GLY A N 1
ATOM 1483 C CA . GLY A 1 183 ? -21.197 -26.090 -13.858 1.00 50.72 183 GLY A CA 1
ATOM 1484 C C . GLY A 1 183 ? -20.105 -25.318 -13.096 1.00 50.72 183 GLY A C 1
ATOM 1485 O O . GLY A 1 183 ? -19.321 -24.641 -13.752 1.00 50.72 183 GLY A O 1
ATOM 1486 N N . PHE A 1 184 ? -19.994 -25.407 -11.764 1.00 48.78 184 PHE A N 1
ATOM 1487 C CA . PHE A 1 184 ? -18.975 -24.655 -10.998 1.00 48.78 184 PHE A CA 1
ATOM 1488 C C . PHE A 1 184 ? -17.775 -25.473 -10.465 1.00 48.78 184 PHE A C 1
ATOM 1490 O O . PHE A 1 184 ? -17.897 -26.671 -10.208 1.00 48.78 184 PHE A O 1
ATOM 1497 N N . ALA A 1 185 ? -16.636 -24.784 -10.263 1.00 46.84 185 ALA A N 1
ATOM 1498 C CA . ALA A 1 185 ? -15.322 -25.275 -9.795 1.00 46.84 185 ALA A CA 1
ATOM 1499 C C . ALA A 1 185 ? -14.712 -24.360 -8.666 1.00 46.84 185 ALA A C 1
ATOM 1501 O O . ALA A 1 185 ? -15.288 -23.301 -8.419 1.00 46.84 185 ALA A O 1
ATOM 1502 N N . PRO A 1 186 ? -13.617 -24.743 -7.948 1.00 42.28 186 PRO A N 1
ATOM 1503 C CA . PRO A 1 186 ? -13.141 -24.141 -6.666 1.00 42.28 186 PRO A CA 1
ATOM 1504 C C . PRO A 1 186 ? -12.167 -22.913 -6.748 1.00 42.28 186 PRO A C 1
ATOM 1506 O O . PRO A 1 186 ? -11.731 -22.598 -7.850 1.00 42.28 186 PRO A O 1
ATOM 1509 N N . PRO A 1 187 ? -11.823 -22.229 -5.609 1.00 53.47 187 PRO A N 1
ATOM 1510 C CA . PRO A 1 187 ? -11.119 -20.915 -5.533 1.00 53.47 187 PRO A CA 1
ATOM 1511 C C . PRO A 1 187 ? -9.630 -20.853 -5.961 1.00 53.47 187 PRO A C 1
ATOM 1513 O O . PRO A 1 187 ? -8.983 -21.888 -6.105 1.00 53.47 187 PRO A O 1
ATOM 1516 N N . GLU A 1 188 ? -9.095 -19.618 -6.112 1.00 52.94 188 GLU A N 1
ATOM 1517 C CA . GLU A 1 188 ? -7.932 -19.285 -6.967 1.00 52.94 188 GLU A CA 1
ATOM 1518 C C . GLU A 1 188 ? -6.728 -18.596 -6.284 1.00 52.94 188 GLU A C 1
ATOM 1520 O O . GLU A 1 188 ? -6.861 -17.717 -5.431 1.00 52.94 188 GLU A O 1
ATOM 1525 N N . SER A 1 189 ? -5.541 -18.940 -6.782 1.00 42.28 189 SER A N 1
ATOM 1526 C CA . SER A 1 189 ? -4.280 -18.199 -6.676 1.00 42.28 189 SER A CA 1
ATOM 1527 C C . SER A 1 189 ? -3.902 -17.675 -8.065 1.00 42.28 189 SER A C 1
ATOM 1529 O O . SER A 1 189 ? -4.060 -18.419 -9.036 1.00 42.28 189 SER A O 1
ATOM 1531 N N . LEU A 1 190 ? -3.381 -16.448 -8.172 1.00 64.81 190 LEU A N 1
ATOM 1532 C CA . LEU A 1 190 ? -3.038 -15.836 -9.461 1.00 64.81 190 LEU A CA 1
ATOM 1533 C C . LEU A 1 190 ? -1.518 -15.702 -9.622 1.00 64.81 190 LEU A C 1
ATOM 1535 O O . LEU A 1 190 ? -0.851 -15.039 -8.826 1.00 64.81 190 LEU A O 1
ATOM 1539 N N . ASP A 1 191 ? -0.995 -16.297 -10.689 1.00 68.69 191 ASP A N 1
ATOM 1540 C CA . ASP A 1 191 ? 0.306 -15.946 -11.255 1.00 68.69 191 ASP A CA 1
ATOM 1541 C C . ASP A 1 191 ? 0.076 -14.833 -12.286 1.00 68.69 191 ASP A C 1
ATOM 1543 O O . ASP A 1 191 ? -0.667 -15.020 -13.252 1.00 68.69 191 ASP A O 1
ATOM 1547 N N . ILE A 1 192 ? 0.654 -13.657 -12.044 1.00 74.62 192 ILE A N 1
ATOM 1548 C CA . ILE A 1 192 ? 0.546 -12.490 -12.930 1.00 74.62 192 ILE A CA 1
ATOM 1549 C C . ILE A 1 192 ? 1.879 -12.166 -13.607 1.00 74.62 192 ILE A C 1
ATOM 1551 O O . ILE A 1 192 ? 2.050 -11.052 -14.110 1.00 74.62 192 ILE A O 1
ATOM 1555 N N . SER A 1 193 ? 2.821 -13.113 -13.611 1.00 65.81 193 SER A N 1
ATOM 1556 C CA . SER A 1 193 ? 4.142 -12.931 -14.200 1.00 65.81 193 SER A CA 1
ATOM 1557 C C . SER A 1 193 ? 4.015 -12.523 -15.672 1.00 65.81 193 SER A C 1
ATOM 1559 O O . SER A 1 193 ? 3.460 -13.281 -16.479 1.00 65.81 193 SER A O 1
ATOM 1561 N N . PRO A 1 194 ? 4.526 -11.344 -16.072 1.00 56.97 194 PRO A N 1
ATOM 1562 C CA . PRO A 1 194 ? 4.800 -11.114 -17.479 1.00 56.97 194 PRO A CA 1
ATOM 1563 C C . PRO A 1 194 ? 5.880 -12.116 -17.920 1.00 56.97 194 PRO A C 1
ATOM 1565 O O . PRO A 1 194 ? 6.659 -12.571 -17.095 1.00 56.97 194 PRO A O 1
ATOM 1568 N N . HIS A 1 195 ? 5.863 -12.529 -19.190 1.00 63.81 195 HIS A N 1
ATOM 1569 C CA . HIS A 1 195 ? 6.931 -13.300 -19.858 1.00 63.81 195 HIS A CA 1
ATOM 1570 C C . HIS A 1 195 ? 7.782 -14.229 -18.948 1.00 63.81 195 HIS A C 1
ATOM 1572 O O . HIS A 1 195 ? 8.970 -13.972 -18.733 1.00 63.81 195 HIS A O 1
ATOM 1578 N N . PRO A 1 196 ? 7.196 -15.316 -18.400 1.00 65.00 196 PRO A N 1
ATOM 1579 C CA . PRO A 1 196 ? 7.861 -16.155 -17.404 1.00 65.00 196 PRO A CA 1
ATOM 1580 C C . PRO A 1 196 ? 9.217 -16.694 -17.882 1.00 65.00 196 PRO A C 1
ATOM 1582 O O . PRO A 1 196 ? 9.299 -17.345 -18.923 1.00 65.00 196 PRO A O 1
ATOM 1585 N N . GLY A 1 197 ? 10.272 -16.444 -17.101 1.00 62.44 197 GLY A N 1
ATOM 1586 C CA . GLY A 1 197 ? 11.652 -16.839 -17.418 1.00 62.44 197 GLY A CA 1
ATOM 1587 C C . GLY A 1 197 ? 12.473 -15.775 -18.155 1.00 62.44 197 GLY A C 1
ATOM 1588 O O . GLY A 1 197 ? 13.685 -15.940 -18.277 1.00 62.44 197 GLY A O 1
ATOM 1589 N N . GLU A 1 198 ? 11.839 -14.689 -18.601 1.00 70.56 198 GLU A N 1
ATOM 1590 C CA . GLU A 1 198 ? 12.498 -13.515 -19.192 1.00 70.56 198 GLU A CA 1
ATOM 1591 C C . GLU A 1 198 ? 12.394 -12.273 -18.296 1.00 70.56 198 GLU A C 1
ATOM 1593 O O . GLU A 1 198 ? 13.267 -11.408 -18.356 1.00 70.56 198 GLU A O 1
ATOM 1598 N N . THR A 1 199 ? 11.359 -12.200 -17.457 1.00 63.03 199 THR A N 1
ATOM 1599 C CA . THR A 1 199 ? 11.128 -11.117 -16.488 1.00 63.03 199 THR A CA 1
ATOM 1600 C C . THR A 1 199 ? 10.904 -11.669 -15.086 1.00 63.03 199 THR A C 1
ATOM 1602 O O . THR A 1 199 ? 10.661 -12.870 -14.911 1.00 63.03 199 THR A O 1
ATOM 1605 N N . ASP A 1 200 ? 10.972 -10.790 -14.088 1.00 54.44 200 ASP A N 1
ATOM 1606 C CA . ASP A 1 200 ? 10.807 -11.189 -12.693 1.00 54.44 200 ASP A CA 1
ATOM 1607 C C . ASP A 1 200 ? 9.423 -11.830 -12.447 1.00 54.44 200 ASP A C 1
ATOM 1609 O O . ASP A 1 200 ? 8.394 -11.300 -12.893 1.00 54.44 200 ASP A O 1
ATOM 1613 N N . PRO A 1 201 ? 9.362 -12.980 -11.749 1.00 63.69 201 PRO A N 1
ATOM 1614 C CA . PRO A 1 201 ? 8.102 -13.649 -11.468 1.00 63.69 201 PRO A CA 1
ATOM 1615 C C . PRO A 1 201 ? 7.270 -12.833 -10.477 1.00 63.69 201 PRO A C 1
ATOM 1617 O O . PRO A 1 201 ? 7.796 -12.283 -9.509 1.00 63.69 201 PRO A O 1
ATOM 1620 N N . MET A 1 202 ? 5.955 -12.796 -10.689 1.00 58.00 202 MET A N 1
ATOM 1621 C CA . MET A 1 202 ? 5.049 -11.996 -9.876 1.00 58.00 202 MET A CA 1
ATOM 1622 C C . MET A 1 202 ? 3.805 -12.787 -9.481 1.00 58.00 202 MET A C 1
ATOM 1624 O O . MET A 1 202 ? 2.939 -13.099 -10.299 1.00 58.00 202 MET A O 1
ATOM 1628 N N . TYR A 1 203 ? 3.712 -13.091 -8.190 1.00 59.97 203 TYR A N 1
ATOM 1629 C CA . TYR A 1 203 ? 2.624 -13.869 -7.611 1.00 59.97 203 TYR A CA 1
ATOM 1630 C C . TYR A 1 203 ? 1.753 -12.972 -6.745 1.00 59.97 203 TYR A C 1
ATOM 1632 O O . TYR A 1 203 ? 2.255 -12.254 -5.880 1.00 59.97 203 TYR A O 1
ATOM 1640 N N . VAL A 1 204 ? 0.438 -13.047 -6.942 1.00 54.53 204 VAL A N 1
ATOM 1641 C CA . VAL A 1 204 ? -0.522 -12.357 -6.079 1.00 54.53 204 VAL A CA 1
ATOM 1642 C C . VAL A 1 204 ? -1.136 -13.368 -5.129 1.00 54.53 204 VAL A C 1
ATOM 1644 O O . VAL A 1 204 ? -1.884 -14.265 -5.525 1.00 54.53 204 VAL A O 1
ATOM 1647 N N . VAL A 1 205 ? -0.858 -13.171 -3.844 1.00 47.66 205 VAL A N 1
ATOM 1648 C CA . VAL A 1 205 ? -1.598 -13.807 -2.758 1.00 47.66 205 VAL A CA 1
ATOM 1649 C C . VAL A 1 205 ? -2.521 -12.751 -2.176 1.00 47.66 205 VAL A C 1
ATOM 1651 O O . VAL A 1 205 ? -2.078 -11.834 -1.492 1.00 47.66 205 VAL A O 1
ATOM 1654 N N . GLN A 1 206 ? -3.812 -12.867 -2.469 1.00 53.78 206 GLN A N 1
ATOM 1655 C CA . GLN A 1 206 ? -4.821 -11.952 -1.951 1.00 53.78 206 GLN A CA 1
ATOM 1656 C C . GLN A 1 206 ? -5.698 -12.653 -0.916 1.00 53.78 206 GLN A C 1
ATOM 1658 O O . GLN A 1 206 ? -6.162 -13.775 -1.116 1.00 53.78 206 GLN A O 1
ATOM 1663 N N . ALA A 1 207 ? -5.954 -11.960 0.187 1.00 47.06 207 ALA A N 1
ATOM 1664 C CA . ALA A 1 207 ? -6.892 -12.370 1.219 1.00 47.06 207 ALA A CA 1
ATOM 1665 C C . ALA A 1 207 ? -7.776 -11.173 1.578 1.00 47.06 207 ALA A C 1
ATOM 1667 O O . ALA A 1 207 ? -7.339 -10.026 1.522 1.00 47.06 207 ALA A O 1
ATOM 1668 N N . ARG A 1 208 ? -9.035 -11.433 1.935 1.00 53.16 208 ARG A N 1
ATOM 1669 C CA . ARG A 1 208 ? -9.982 -10.388 2.340 1.00 53.16 208 ARG A CA 1
ATOM 1670 C C . ARG A 1 208 ? -10.182 -10.447 3.847 1.00 53.16 208 ARG A C 1
ATOM 1672 O O . ARG A 1 208 ? -10.489 -11.509 4.386 1.00 53.16 208 ARG A O 1
ATOM 1679 N N . LYS A 1 209 ? -10.030 -9.301 4.513 1.00 40.22 209 LYS A N 1
ATOM 1680 C CA . LYS A 1 209 ? -10.373 -9.128 5.928 1.00 40.22 209 LYS A CA 1
ATOM 1681 C C . LYS A 1 209 ? -11.876 -9.362 6.095 1.00 40.22 209 LYS A C 1
ATOM 1683 O O . LYS A 1 209 ? -12.685 -8.701 5.448 1.00 40.22 209 LYS A O 1
ATOM 1688 N N . VAL A 1 210 ? -12.245 -10.320 6.939 1.00 48.81 210 VAL A N 1
ATOM 1689 C CA . VAL A 1 210 ? -13.640 -10.559 7.332 1.00 48.81 210 VAL A CA 1
ATOM 1690 C C . VAL A 1 210 ? -14.015 -9.630 8.490 1.00 48.81 210 VAL A C 1
ATOM 1692 O O . VAL A 1 210 ? -13.180 -9.410 9.371 1.00 48.81 210 VAL A O 1
ATOM 1695 N N . PRO A 1 211 ? -15.239 -9.071 8.520 1.00 40.84 211 PRO A N 1
ATOM 1696 C CA . PRO A 1 211 ? -15.689 -8.270 9.652 1.00 40.84 211 PRO A CA 1
ATOM 1697 C C . PRO A 1 211 ? -15.661 -9.094 10.945 1.00 40.84 211 PRO A C 1
ATOM 1699 O O . PRO A 1 211 ? -16.077 -10.254 10.954 1.00 40.84 211 PRO A O 1
ATOM 1702 N N . TYR A 1 212 ? -15.208 -8.484 12.042 1.00 36.28 212 TYR A N 1
ATOM 1703 C CA . TYR A 1 212 ? -15.346 -9.059 13.378 1.00 36.28 212 TYR A CA 1
ATOM 1704 C C . TYR A 1 212 ? -16.835 -9.114 13.744 1.00 36.28 212 TYR A C 1
ATOM 1706 O O . TYR A 1 212 ? -17.509 -8.083 13.761 1.00 36.28 212 TYR A O 1
ATOM 1714 N N . CYS A 1 213 ? -17.352 -10.314 14.006 1.00 36.16 213 CYS A N 1
ATOM 1715 C CA . CYS A 1 213 ? -18.686 -10.517 14.562 1.00 36.16 213 CYS A CA 1
ATOM 1716 C C . CYS A 1 213 ? -18.516 -10.731 16.080 1.00 36.16 213 CYS A C 1
ATOM 1718 O O . CYS A 1 213 ? -17.866 -11.714 16.445 1.00 36.16 213 CYS A O 1
ATOM 1720 N N . PRO A 1 214 ? -18.970 -9.795 16.937 1.00 40.25 214 PRO A N 1
ATOM 1721 C CA . PRO A 1 214 ? -18.868 -9.926 18.392 1.00 40.25 214 PRO A CA 1
ATOM 1722 C C . PRO A 1 214 ? -19.738 -11.054 18.960 1.00 40.25 214 PRO A C 1
ATOM 1724 O O . PRO A 1 214 ? -20.782 -11.378 18.346 1.00 40.25 214 PRO A O 1
#

Secondary structure (DSSP, 8-state):
--TTSSTTSSS--S-STT--------HHHHTSS--TT--SS-HHHHHHHHHHHHHHHGGGTT--EEEEET--S--SS-TT---SEEEEEES-HHHHHH-TT-SEEEE--SSSSS---SS-TT-BSEEE--S-GGG-S-HHHHHHHHHHHBPP---TT--HHHHSS-HHHHHHHHHHHHHHSS-------EE--SSBTTB---EE----PPPP--

InterPro domains:
  IPR013216 Methyltransferase type 11 [PF08241] (81-152)
  IPR029063 S-adenosyl-L-methionine-dependent methyltransferase superfamily [G3DSA:3.40.50.150] (35-172)
  IPR029063 S-adenosyl-L-methionine-dependent methyltransferase superfamily [SSF53335] (48-152)

Foldseek 3Di:
DCPPPVVPPPPPDPPPPVPPPDDPDDVLVVQVDADPPDDPFDPVVLVLLQVVVCVQQVVCVLAFAEEEEQAFLESSYDPPDRHPAYEYEHQHPVRQVNNPPHPYYHHDDPQDPADDDPDQFQQGQYYHYPPCCVVHPPVVRVVVNVNRHHHQPPPPDDDPVNVVDDPVVVCVVVVVVPVVDPDDDDDDWDWSDDPPPVGDTDTDDDDHDDDDDD

Mean predicted aligned error: 14.5 Å